Protein AF-0000000083795596 (afdb_homodimer)

Organism: NCBI:txid182773

Nearest PDB structures (foldseek):
  1np6-assembly1_B  TM=8.250E-01  e=6.392E-15  Escherichia coli
  4oyh-assembly2_E  TM=7.853E-01  e=9.271E-09  Bacillus spizizenii str. W23
  4nkr-assembly2_E  TM=7.629E-01  e=1.052E-08  Bacillus spizizenii str. W23
  5k5z-assembly2_C  TM=5.294E-01  e=2.610E-03  Sulfolobus sp. NOB8H2
  5auq-assembly4_F  TM=4.997E-01  e=9.211E-03  Thermococcus kodakarensis KOD1

Sequence (334 aa):
MPKVINIIGERSKVGKTFVIEGLIRELKKRGLTVATIKHDVHGFDIDKKGKDTYKHREAGAETVIISSKSRLAVIKELKEETDLNDIIKLAEDKDIVLVEGYKNSNLRKIEVYRNKVSSKVISPKDKLIAVASDVKLNLDGVLIVDKENFKALADLIEKEKEFEFGGMPKVINIIGERSKVGKTFVIEGLIRELKKRGLTVATIKHDVHGFDIDKKGKDTYKHREAGAETVIISSKSRLAVIKELKEETDLNDIIKLAEDKDIVLVEGYKNSNLRKIEVYRNKVSSKVISPKDKLIAVASDVKLNLDGVLIVDKENFKALADLIEKEKEFEFGG

Foldseek 3Di:
DAQEEEEEEPDPPLCSVVLVVLLCVLCVVVVFFEAEAEDDPVDDDPDDPPDPQNVCVVVPDQWDWDDDPVDIDIDGHDPDDDDPLVVVVVVVVGHYYYYYDPLVDQAQYEYEGEPVPHDDDDDDLVRYLAYAYCDDDDDPNHHYHDSNPSVVVNVSSVPDDGDDSPD/DAQEEEEEEPDPPLCSVVLVVLLCVLCVVVVFFEAEAEDDPVDDDPDDPPDPQNVCVVVPDQWDWDDDPVDIDIDGHDPDDDDPLVVVVVVVVGHYYYYYDPLVDQAQYEYEGEPVPHDDDDDDLVRYLAYAYCDDDDDPSHHYHDSNPSVVVNVSSVPDDGDDSPD

Radius of gyration: 23.53 Å; Cα contacts (8 Å, |Δi|>4): 707; chains: 2; bounding box: 37×78×51 Å

pLDDT: mean 94.46, std 7.38, range [43.94, 98.88]

InterPro domains:
  IPR004435 Molybdopterin-guanine dinucleotide biosynthesis protein B (MobB) domain [PF03205] (4-134)
  IPR004435 Molybdopterin-guanine dinucleotide biosynthesis protein B (MobB) domain [TIGR00176] (4-159)
  IPR027417 P-loop containing nucleoside triphosphate hydrolase [G3DSA:3.40.50.300] (1-165)
  IPR027417 P-loop containing nucleoside triphosphate hydrolase [SSF52540] (2-143)
  IPR052539 Molybdopterin-guanine dinucleotide biosynthesis adapter [PTHR40072] (3-159)

Structure (mmCIF, N/CA/C/O backbone):
data_AF-0000000083795596-model_v1
#
loop_
_entity.id
_entity.type
_entity.pdbx_description
1 polymer 'Molybdopterin-guanine dinucleotide biosynthesis protein B'
#
loop_
_atom_site.group_PDB
_atom_site.id
_atom_site.type_symbol
_atom_site.label_atom_id
_atom_site.label_alt_id
_atom_site.label_comp_id
_atom_site.label_asym_id
_atom_site.label_entity_id
_atom_site.label_seq_id
_atom_site.pdbx_PDB_ins_code
_atom_site.Cartn_x
_atom_site.Cartn_y
_atom_site.Cartn_z
_atom_site.occupancy
_atom_site.B_iso_or_equiv
_atom_site.auth_seq_id
_atom_site.auth_comp_id
_atom_site.auth_asym_id
_atom_site.auth_atom_id
_atom_site.pdbx_PDB_model_num
ATOM 1 N N . MET A 1 1 ? 5.75 -4.598 -19.984 1 91.44 1 MET A N 1
ATOM 2 C CA . MET A 1 1 ? 4.691 -4.996 -19.062 1 91.44 1 MET A CA 1
ATOM 3 C C . MET A 1 1 ? 5.059 -6.293 -18.344 1 91.44 1 MET A C 1
ATOM 5 O O . MET A 1 1 ? 5.82 -7.105 -18.875 1 91.44 1 MET A O 1
ATOM 9 N N . PRO A 1 2 ? 4.547 -6.48 -17.109 1 97.56 2 PRO A N 1
ATOM 10 C CA . PRO A 1 2 ? 4.965 -7.68 -16.375 1 97.56 2 PRO A CA 1
ATOM 11 C C . PRO A 1 2 ? 4.344 -8.961 -16.922 1 97.56 2 PRO A C 1
ATOM 13 O O . PRO A 1 2 ? 3.33 -8.898 -17.625 1 97.56 2 PRO A O 1
ATOM 16 N N . LYS A 1 3 ? 4.996 -10.062 -16.766 1 98.62 3 LYS A N 1
ATOM 17 C CA . LYS A 1 3 ? 4.324 -11.359 -16.828 1 98.62 3 LYS A CA 1
ATOM 18 C C . LYS A 1 3 ? 3.559 -11.648 -15.547 1 98.62 3 LYS A C 1
ATOM 20 O O . LYS A 1 3 ? 4.09 -11.477 -14.445 1 98.62 3 LYS A O 1
ATOM 25 N N . VAL A 1 4 ? 2.311 -12.023 -15.656 1 98.75 4 VAL A N 1
ATOM 26 C CA . VAL A 1 4 ? 1.452 -12.242 -14.492 1 98.75 4 VAL A CA 1
ATOM 27 C C . VAL A 1 4 ? 1.024 -13.711 -14.438 1 98.75 4 VAL A C 1
ATOM 29 O O . VAL A 1 4 ? 0.383 -14.211 -15.359 1 98.75 4 VAL A O 1
ATOM 32 N N . ILE A 1 5 ? 1.422 -14.383 -13.367 1 98.81 5 ILE A N 1
ATOM 33 C CA . ILE A 1 5 ? 1.145 -15.805 -13.219 1 98.81 5 ILE A CA 1
ATOM 34 C C . ILE A 1 5 ? 0.302 -16.047 -11.969 1 98.81 5 ILE A C 1
ATOM 36 O O . ILE A 1 5 ? 0.613 -15.523 -10.898 1 98.81 5 ILE A O 1
ATOM 40 N N . ASN A 1 6 ? -0.72 -16.75 -12.117 1 98.69 6 ASN A N 1
ATOM 41 C CA . ASN A 1 6 ? -1.6 -17.125 -11.016 1 98.69 6 ASN A CA 1
ATOM 42 C C . ASN A 1 6 ? -1.178 -18.453 -10.398 1 98.69 6 ASN A C 1
ATOM 44 O O . ASN A 1 6 ? -1.17 -19.484 -11.078 1 98.69 6 ASN A O 1
ATOM 48 N N . ILE A 1 7 ? -0.724 -18.438 -9.141 1 98.5 7 ILE A N 1
ATOM 49 C CA . ILE A 1 7 ? -0.415 -19.641 -8.383 1 98.5 7 ILE A CA 1
ATOM 50 C C . ILE A 1 7 ? -1.644 -20.094 -7.59 1 98.5 7 ILE A C 1
ATOM 52 O O . ILE A 1 7 ? -2.061 -19.406 -6.648 1 98.5 7 ILE A O 1
ATOM 56 N N . ILE A 1 8 ? -2.166 -21.203 -7.945 1 98 8 ILE A N 1
ATOM 57 C CA . ILE A 1 8 ? -3.43 -21.625 -7.344 1 98 8 ILE A CA 1
ATOM 58 C C . ILE A 1 8 ? -3.295 -23.031 -6.781 1 98 8 ILE A C 1
ATOM 60 O O . ILE A 1 8 ? -2.268 -23.688 -6.969 1 98 8 ILE A O 1
ATOM 64 N N . GLY A 1 9 ? -4.176 -23.422 -6.023 1 97.38 9 GLY A N 1
ATOM 65 C CA . GLY A 1 9 ? -4.375 -24.766 -5.488 1 97.38 9 GLY A CA 1
ATOM 66 C C . GLY A 1 9 ? -5.82 -25.062 -5.145 1 97.38 9 GLY A C 1
ATOM 67 O O . GLY A 1 9 ? -6.602 -24.141 -4.883 1 97.38 9 GLY A O 1
ATOM 68 N N . GLU A 1 10 ? -6.102 -26.344 -5.18 1 96.5 10 GLU A N 1
ATOM 69 C CA . GLU A 1 10 ? -7.473 -26.766 -4.887 1 96.5 10 GLU A CA 1
ATOM 70 C C . GLU A 1 10 ? -7.895 -26.312 -3.49 1 96.5 10 GLU A C 1
ATOM 72 O O . GLU A 1 10 ? -9.016 -25.844 -3.295 1 96.5 10 GLU A O 1
ATOM 77 N N . ARG A 1 11 ? -6.918 -26.5 -2.578 1 93.69 11 ARG A N 1
ATOM 78 C CA . ARG A 1 11 ? -7.203 -26.234 -1.17 1 93.69 11 ARG A CA 1
ATOM 79 C C . ARG A 1 11 ? -6.09 -25.422 -0.523 1 93.69 11 ARG A C 1
ATOM 81 O O . ARG A 1 11 ? -5.02 -25.25 -1.109 1 93.69 11 ARG A O 1
ATOM 88 N N . SER A 1 12 ? -6.441 -24.844 0.625 1 91.62 12 SER A N 1
ATOM 89 C CA . SER A 1 12 ? -5.395 -24.219 1.432 1 91.62 12 SER A CA 1
ATOM 90 C C . SER A 1 12 ? -4.352 -25.234 1.869 1 91.62 12 SER A C 1
ATOM 92 O O . SER A 1 12 ? -4.645 -26.438 1.95 1 91.62 12 SER A O 1
ATOM 94 N N . LYS A 1 13 ? -3.262 -24.953 2.08 1 92.44 13 LYS A N 1
ATOM 95 C CA . LYS A 1 13 ? -2.189 -25.734 2.686 1 92.44 13 LYS A CA 1
ATOM 96 C C . LYS A 1 13 ? -1.605 -26.734 1.688 1 92.44 13 LYS A C 1
ATOM 98 O O . LYS A 1 13 ? -0.943 -27.703 2.08 1 92.44 13 LYS A O 1
ATOM 103 N N . VAL A 1 14 ? -1.859 -26.484 0.473 1 96.12 14 VAL A N 1
ATOM 104 C CA . VAL A 1 14 ? -1.314 -27.375 -0.539 1 96.12 14 VAL A CA 1
ATOM 105 C C . VAL A 1 14 ? 0.155 -27.047 -0.787 1 96.12 14 VAL A C 1
ATOM 107 O O . VAL A 1 14 ? 0.865 -27.812 -1.452 1 96.12 14 VAL A O 1
ATOM 110 N N . GLY A 1 15 ? 0.607 -25.875 -0.327 1 95.19 15 GLY A N 1
ATOM 111 C CA . GLY A 1 15 ? 2.01 -25.516 -0.478 1 95.19 15 GLY A CA 1
ATOM 112 C C . GLY A 1 15 ? 2.232 -24.328 -1.395 1 95.19 15 GLY A C 1
ATOM 113 O O . GLY A 1 15 ? 3.326 -24.156 -1.938 1 95.19 15 GLY A O 1
ATOM 114 N N . LYS A 1 16 ? 1.233 -23.5 -1.624 1 96.44 16 LYS A N 1
ATOM 115 C CA . LYS A 1 16 ? 1.349 -22.359 -2.523 1 96.44 16 LYS A CA 1
ATOM 116 C C . LYS A 1 16 ? 2.432 -21.391 -2.047 1 96.44 16 LYS A C 1
ATOM 118 O O . LYS A 1 16 ? 3.283 -20.969 -2.832 1 96.44 16 LYS A O 1
ATOM 123 N N . THR A 1 17 ? 2.4 -21.047 -0.823 1 94.38 17 THR A N 1
ATOM 124 C CA . THR A 1 17 ? 3.367 -20.094 -0.274 1 94.38 17 THR A CA 1
ATOM 125 C C . THR A 1 17 ? 4.789 -20.625 -0.445 1 94.38 17 THR A C 1
ATOM 127 O O . THR A 1 17 ? 5.691 -19.875 -0.83 1 94.38 17 THR A O 1
ATOM 130 N N . PHE A 1 18 ? 4.984 -21.938 -0.214 1 96 18 PHE A N 1
ATOM 131 C CA . PHE A 1 18 ? 6.285 -22.562 -0.395 1 96 18 PHE A CA 1
ATOM 132 C C . PHE A 1 18 ? 6.773 -22.406 -1.829 1 96 18 PHE A C 1
ATOM 134 O O . PHE A 1 18 ? 7.914 -21.984 -2.059 1 96 18 PHE A O 1
ATOM 141 N N . VAL A 1 19 ? 5.91 -22.703 -2.697 1 98.12 19 VAL A N 1
ATOM 142 C CA . VAL A 1 19 ? 6.25 -22.625 -4.113 1 98.12 19 VAL A CA 1
ATOM 143 C C . VAL A 1 19 ? 6.539 -21.172 -4.496 1 98.12 19 VAL A C 1
ATOM 145 O O . VAL A 1 19 ? 7.523 -20.891 -5.184 1 98.12 19 VAL A O 1
ATOM 148 N N . ILE A 1 20 ? 5.723 -20.25 -4.02 1 98.38 20 ILE A N 1
ATOM 149 C CA . ILE A 1 20 ? 5.891 -18.828 -4.34 1 98.38 20 ILE A CA 1
ATOM 150 C C . ILE A 1 20 ? 7.23 -18.344 -3.803 1 98.38 20 ILE A C 1
ATOM 152 O O . ILE A 1 20 ? 7.98 -17.656 -4.512 1 98.38 20 ILE A O 1
ATOM 156 N N . GLU A 1 21 ? 7.574 -18.672 -2.635 1 98 21 GLU A N 1
ATOM 157 C CA . GLU A 1 21 ? 8.852 -18.266 -2.062 1 98 21 GLU A CA 1
ATOM 158 C C . GLU A 1 21 ? 10.016 -18.781 -2.902 1 98 21 GLU A C 1
ATOM 160 O O . GLU A 1 21 ? 10.969 -18.047 -3.172 1 98 21 GLU A O 1
ATOM 165 N N . GLY A 1 22 ? 9.922 -20.031 -3.219 1 98.56 22 GLY A N 1
ATOM 166 C CA . GLY A 1 22 ? 10.961 -20.609 -4.055 1 98.56 22 GLY A CA 1
ATOM 167 C C . GLY A 1 22 ? 11.094 -19.938 -5.402 1 98.56 22 GLY A C 1
ATOM 168 O O . GLY A 1 22 ? 12.203 -19.688 -5.883 1 98.56 22 GLY A O 1
ATOM 169 N N . LEU A 1 23 ? 9.945 -19.656 -5.98 1 98.81 23 LEU A N 1
ATOM 170 C CA . LEU A 1 23 ? 9.922 -18.984 -7.266 1 98.81 23 LEU A CA 1
ATOM 171 C C . LEU A 1 23 ? 10.539 -17.594 -7.152 1 98.81 23 LEU A C 1
ATOM 173 O O . LEU A 1 23 ? 11.32 -17.172 -8.016 1 98.81 23 LEU A O 1
ATOM 177 N N . ILE A 1 24 ? 10.164 -16.812 -6.098 1 98.81 24 ILE A N 1
ATOM 178 C CA . ILE A 1 24 ? 10.711 -15.484 -5.898 1 98.81 24 ILE A CA 1
ATOM 179 C C . ILE A 1 24 ? 12.234 -15.547 -5.863 1 98.81 24 ILE A C 1
ATOM 181 O O . ILE A 1 24 ? 12.914 -14.805 -6.59 1 98.81 24 ILE A O 1
ATOM 185 N N . ARG A 1 25 ? 12.797 -16.453 -5.109 1 98.69 25 ARG A N 1
ATOM 186 C CA . ARG A 1 25 ? 14.242 -16.578 -4.965 1 98.69 25 ARG A CA 1
ATOM 187 C C . ARG A 1 25 ? 14.906 -16.891 -6.301 1 98.69 25 ARG A C 1
ATOM 189 O O . ARG A 1 25 ? 15.922 -16.281 -6.652 1 98.69 25 ARG A O 1
ATOM 196 N N . GLU A 1 26 ? 14.336 -17.859 -6.945 1 98.88 26 GLU A N 1
ATOM 197 C CA . GLU A 1 26 ? 14.914 -18.266 -8.219 1 98.88 26 GLU A CA 1
ATOM 198 C C . GLU A 1 26 ? 14.867 -17.141 -9.242 1 98.88 26 GLU A C 1
ATOM 200 O O . GLU A 1 26 ? 15.852 -16.891 -9.938 1 98.88 26 GLU A O 1
ATOM 205 N N . LEU A 1 27 ? 13.742 -16.469 -9.312 1 98.81 27 LEU A N 1
ATOM 206 C CA . LEU A 1 27 ? 13.578 -15.383 -10.273 1 98.81 27 LEU A CA 1
ATOM 207 C C . LEU A 1 27 ? 14.5 -14.211 -9.938 1 98.81 27 LEU A C 1
ATOM 209 O O . LEU A 1 27 ? 15.07 -13.586 -10.828 1 98.81 27 LEU A O 1
ATOM 213 N N . LYS A 1 28 ? 14.648 -13.922 -8.664 1 98.62 28 LYS A N 1
ATOM 214 C CA . LYS A 1 28 ? 15.57 -12.891 -8.219 1 98.62 28 LYS A CA 1
ATOM 215 C C . LYS A 1 28 ? 17.016 -13.242 -8.594 1 98.62 28 LYS A C 1
ATOM 217 O O . LYS A 1 28 ? 17.766 -12.375 -9.039 1 98.62 28 LYS A O 1
ATOM 222 N N . LYS A 1 29 ? 17.344 -14.461 -8.422 1 98.31 29 LYS A N 1
ATOM 223 C CA . LYS A 1 29 ? 18.672 -14.945 -8.797 1 98.31 29 LYS A CA 1
ATOM 224 C C . LYS A 1 29 ? 18.953 -14.672 -10.273 1 98.31 29 LYS A C 1
ATOM 226 O O . LYS A 1 29 ? 20.094 -14.43 -10.656 1 98.31 29 LYS A O 1
ATOM 231 N N . ARG A 1 30 ? 17.953 -14.703 -11.016 1 98.62 30 ARG A N 1
ATOM 232 C CA . ARG A 1 30 ? 18.078 -14.5 -12.453 1 98.62 30 ARG A CA 1
ATOM 233 C C . ARG A 1 30 ? 18.125 -13.016 -12.797 1 98.62 30 ARG A C 1
ATOM 235 O O . ARG A 1 30 ? 18.188 -12.641 -13.969 1 98.62 30 ARG A O 1
ATOM 242 N N . GLY A 1 31 ? 17.984 -12.156 -11.828 1 98.25 31 GLY A N 1
ATOM 243 C CA . GLY A 1 31 ? 18.078 -10.719 -12.023 1 98.25 31 GLY A CA 1
ATOM 244 C C . GLY A 1 31 ? 16.75 -10.07 -12.32 1 98.25 31 GLY A C 1
ATOM 245 O O . GLY A 1 31 ? 16.703 -8.93 -12.789 1 98.25 31 GLY A O 1
ATOM 246 N N . LEU A 1 32 ? 15.648 -10.773 -12.078 1 98.62 32 LEU A N 1
ATOM 247 C CA . LEU A 1 32 ? 14.32 -10.25 -12.367 1 98.62 32 LEU A CA 1
ATOM 248 C C . LEU A 1 32 ? 13.703 -9.609 -11.125 1 98.62 32 LEU A C 1
ATOM 250 O O . LEU A 1 32 ? 13.961 -10.047 -10.008 1 98.62 32 LEU A O 1
ATOM 254 N N . THR A 1 33 ? 12.898 -8.547 -11.328 1 98.56 33 THR A N 1
ATOM 255 C CA . THR A 1 33 ? 12.125 -7.961 -10.234 1 98.56 33 THR A CA 1
ATOM 256 C C . THR A 1 33 ? 10.781 -8.656 -10.094 1 98.56 33 THR A C 1
ATOM 258 O O . THR A 1 33 ? 10.164 -9.047 -11.086 1 98.56 33 THR A O 1
ATOM 261 N N . VAL A 1 34 ? 10.352 -8.859 -8.82 1 98.81 34 VAL A N 1
ATOM 262 C CA . VAL A 1 34 ? 9.172 -9.68 -8.586 1 98.81 34 VAL A CA 1
ATOM 263 C C . VAL A 1 34 ? 8.211 -8.961 -7.648 1 98.81 34 VAL A C 1
ATOM 265 O O . VAL A 1 34 ? 8.641 -8.352 -6.66 1 98.81 34 VAL A O 1
ATOM 268 N N . ALA A 1 35 ? 6.941 -8.984 -7.957 1 98.81 35 ALA A N 1
ATOM 269 C CA . ALA A 1 35 ? 5.855 -8.609 -7.055 1 98.81 35 ALA A CA 1
ATOM 270 C C . ALA A 1 35 ? 4.941 -9.797 -6.77 1 98.81 35 ALA A C 1
ATOM 272 O O . ALA A 1 35 ? 4.871 -10.734 -7.566 1 98.81 35 ALA A O 1
ATOM 273 N N . THR A 1 36 ? 4.293 -9.719 -5.633 1 98.5 36 THR A N 1
ATOM 274 C CA . THR A 1 36 ? 3.279 -10.719 -5.312 1 98.5 36 THR A CA 1
ATOM 275 C C . THR A 1 36 ? 1.962 -10.047 -4.934 1 98.5 36 THR A C 1
ATOM 277 O O . THR A 1 36 ? 1.957 -8.961 -4.352 1 98.5 36 THR A O 1
ATOM 280 N N . ILE A 1 37 ? 0.892 -10.664 -5.309 1 97.94 37 ILE A N 1
ATOM 281 C CA . ILE A 1 37 ? -0.465 -10.281 -4.934 1 97.94 37 ILE A CA 1
ATOM 282 C C . ILE A 1 37 ? -1.169 -11.461 -4.262 1 97.94 37 ILE A C 1
ATOM 284 O O . ILE A 1 37 ? -1.152 -12.578 -4.781 1 97.94 37 ILE A O 1
ATOM 288 N N . LYS A 1 38 ? -1.655 -11.227 -3.096 1 96.12 38 LYS A N 1
ATOM 289 C CA . LYS A 1 38 ? -2.422 -12.258 -2.41 1 96.12 38 LYS A CA 1
ATOM 290 C C . LYS A 1 38 ? -3.832 -11.773 -2.084 1 96.12 38 LYS A C 1
ATOM 292 O O . LYS A 1 38 ? -4.012 -10.68 -1.552 1 96.12 38 LYS A O 1
ATOM 297 N N . HIS A 1 39 ? -4.785 -12.594 -2.432 1 95.06 39 HIS A N 1
ATOM 298 C CA . HIS A 1 39 ? -6.16 -12.336 -2.025 1 95.06 39 HIS A CA 1
ATOM 299 C C . HIS A 1 39 ? -6.484 -13.031 -0.707 1 95.06 39 HIS A C 1
ATOM 301 O O . HIS A 1 39 ? -6.336 -14.25 -0.588 1 95.06 39 HIS A O 1
ATOM 307 N N . ASP A 1 40 ? -6.91 -12.242 0.299 1 90 40 ASP A N 1
ATOM 308 C CA . ASP A 1 40 ? -7.363 -12.805 1.568 1 90 40 ASP A CA 1
ATOM 309 C C . ASP A 1 40 ? -8.875 -12.688 1.71 1 90 40 ASP A C 1
ATOM 311 O O . ASP A 1 40 ? -9.398 -11.625 2.035 1 90 40 ASP A O 1
ATOM 315 N N . VAL A 1 41 ? -9.555 -13.75 1.54 1 81.75 41 VAL A N 1
ATOM 316 C CA . VAL A 1 41 ? -11.016 -13.812 1.523 1 81.75 41 VAL A CA 1
ATOM 317 C C . VAL A 1 41 ? -11.562 -13.453 2.902 1 81.75 41 VAL A C 1
ATOM 319 O O . VAL A 1 41 ? -12.664 -12.906 3.016 1 81.75 41 VAL A O 1
ATOM 322 N N . HIS A 1 42 ? -10.859 -13.727 3.99 1 81.62 42 HIS A N 1
ATOM 323 C CA . HIS A 1 42 ? -11.352 -13.555 5.352 1 81.62 42 HIS A CA 1
ATOM 324 C C . HIS A 1 42 ? -11.039 -12.156 5.871 1 81.62 42 HIS A C 1
ATOM 326 O O . HIS A 1 42 ? -11.5 -11.773 6.949 1 81.62 42 HIS A O 1
ATOM 332 N N . GLY A 1 43 ? -10.32 -11.461 5.113 1 81.12 43 GLY A N 1
ATOM 333 C CA . GLY A 1 43 ? -9.883 -10.156 5.59 1 81.12 43 GLY A CA 1
ATOM 334 C C . GLY A 1 43 ? -8.547 -10.195 6.305 1 81.12 43 GLY A C 1
ATOM 335 O O . GLY A 1 43 ? -8.055 -11.273 6.648 1 81.12 43 GLY A O 1
ATOM 336 N N . PHE A 1 44 ? -7.891 -8.969 6.508 1 81.19 44 PHE A N 1
ATOM 337 C CA . PHE A 1 44 ? -6.59 -8.906 7.16 1 81.19 44 PHE A CA 1
ATOM 338 C C . PHE A 1 44 ? -6.406 -7.559 7.859 1 81.19 44 PHE A C 1
ATOM 340 O O . PHE A 1 44 ? -7.184 -6.629 7.641 1 81.19 44 PHE A O 1
ATOM 347 N N . ASP A 1 45 ? -5.488 -7.625 8.859 1 77.69 45 ASP A N 1
ATOM 348 C CA . ASP A 1 45 ? -5 -6.387 9.461 1 77.69 45 ASP A CA 1
ATOM 349 C C . ASP A 1 45 ? -3.475 -6.32 9.414 1 77.69 45 ASP A C 1
ATOM 351 O O . ASP A 1 45 ? -2.791 -7.164 9.992 1 77.69 45 ASP A O 1
ATOM 355 N N . ILE A 1 46 ? -2.939 -5.445 8.633 1 77.44 46 ILE A N 1
ATOM 356 C CA . ILE A 1 46 ? -1.491 -5.379 8.469 1 77.44 46 ILE A CA 1
ATOM 357 C C . ILE A 1 46 ? -0.896 -4.418 9.492 1 77.44 46 ILE A C 1
ATOM 359 O O . ILE A 1 46 ? 0.281 -4.531 9.844 1 77.44 46 ILE A O 1
ATOM 363 N N . ASP A 1 47 ? -1.706 -3.498 9.93 1 72.44 47 ASP A N 1
ATOM 364 C CA . ASP A 1 47 ? -1.161 -2.488 10.836 1 72.44 47 ASP A CA 1
ATOM 365 C C . ASP A 1 47 ? -1.132 -2.998 12.273 1 72.44 47 ASP A C 1
ATOM 367 O O . ASP A 1 47 ? -1.872 -3.918 12.625 1 72.44 47 ASP A O 1
ATOM 371 N N . LYS A 1 48 ? -0.117 -2.648 12.891 1 72.44 48 LYS A N 1
ATOM 372 C CA . LYS A 1 48 ? 0.016 -2.982 14.305 1 72.44 48 LYS A CA 1
ATOM 373 C C . LYS A 1 48 ? -0.738 -1.983 15.18 1 72.44 48 LYS A C 1
ATOM 375 O O . LYS A 1 48 ? -0.577 -0.771 15.023 1 72.44 48 LYS A O 1
ATOM 380 N N . LYS A 1 49 ? -1.497 -2.506 16.062 1 68.81 49 LYS A N 1
ATOM 381 C CA . LYS A 1 49 ? -2.262 -1.685 17 1 68.81 49 LYS A CA 1
ATOM 382 C C . LYS A 1 49 ? -1.359 -0.684 17.719 1 68.81 49 LYS A C 1
ATOM 384 O O . LYS A 1 49 ? -0.279 -1.042 18.188 1 68.81 49 LYS A O 1
ATOM 389 N N . GLY A 1 50 ? -1.87 0.613 17.641 1 69.06 50 GLY A N 1
ATOM 390 C CA . GLY A 1 50 ? -1.182 1.65 18.391 1 69.06 50 GLY A CA 1
ATOM 391 C C . GLY A 1 50 ? -0.213 2.455 17.547 1 69.06 50 GLY A C 1
ATOM 392 O O . GLY A 1 50 ? 0.23 3.531 17.953 1 69.06 50 GLY A O 1
ATOM 393 N N . LYS A 1 51 ? 0.048 1.876 16.359 1 78.31 51 LYS A N 1
ATOM 394 C CA . LYS A 1 51 ? 0.926 2.637 15.484 1 78.31 51 LYS A CA 1
ATOM 395 C C . LYS A 1 51 ? 0.157 3.738 14.758 1 78.31 51 LYS A C 1
ATOM 397 O O . LYS A 1 51 ? -1.075 3.74 14.75 1 78.31 51 LYS A O 1
ATOM 402 N N . ASP A 1 52 ? 0.863 4.73 14.266 1 82.5 52 ASP A N 1
ATOM 403 C CA . ASP A 1 52 ? 0.254 5.918 13.672 1 82.5 52 ASP A CA 1
ATOM 404 C C . ASP A 1 52 ? -0.731 5.535 12.57 1 82.5 52 ASP A C 1
ATOM 406 O O . ASP A 1 52 ? -1.809 6.125 12.461 1 82.5 52 ASP A O 1
ATOM 410 N N . THR A 1 53 ? -0.334 4.516 11.828 1 84.12 53 THR A N 1
ATOM 411 C CA . THR A 1 53 ? -1.221 4.098 10.742 1 84.12 53 THR A CA 1
ATOM 412 C C . THR A 1 53 ? -2.539 3.566 11.305 1 84.12 53 THR A C 1
ATOM 414 O O . THR A 1 53 ? -3.609 3.881 10.781 1 84.12 53 THR A O 1
ATOM 417 N N . TYR A 1 54 ? -2.443 2.846 12.344 1 86.06 54 TYR A N 1
ATOM 418 C CA . TYR A 1 54 ? -3.635 2.314 12.992 1 86.06 54 TYR A CA 1
ATOM 419 C C . TYR A 1 54 ? -4.508 3.439 13.531 1 86.06 54 TYR A C 1
ATOM 421 O O . TYR A 1 54 ? -5.719 3.459 13.305 1 86.06 54 TYR A O 1
ATOM 429 N N . LYS A 1 55 ? -3.898 4.387 14.172 1 91 55 LYS A N 1
ATOM 430 C CA . LYS A 1 55 ? -4.621 5.508 14.758 1 91 55 LYS A CA 1
ATOM 431 C C . LYS A 1 55 ? -5.332 6.328 13.688 1 91 55 LYS A C 1
ATOM 433 O O . LYS A 1 55 ? -6.484 6.73 13.867 1 91 55 LYS A O 1
ATOM 438 N N . HIS A 1 56 ? -4.691 6.539 12.617 1 95.06 56 HIS A N 1
ATOM 439 C CA . HIS A 1 56 ? -5.277 7.328 11.539 1 95.06 56 HIS A CA 1
ATOM 440 C C . HIS A 1 56 ? -6.473 6.613 10.922 1 95.06 56 HIS A C 1
ATOM 442 O O . HIS A 1 56 ? -7.504 7.234 10.648 1 95.06 56 HIS A O 1
ATOM 448 N N . ARG A 1 57 ? -6.328 5.336 10.758 1 92.88 57 ARG A N 1
ATOM 449 C CA . ARG A 1 57 ? -7.43 4.555 10.211 1 92.88 57 ARG A CA 1
ATOM 450 C C . ARG A 1 57 ? -8.625 4.551 11.156 1 92.88 57 ARG A C 1
ATOM 452 O O . ARG A 1 57 ? -9.766 4.734 10.719 1 92.88 57 ARG A O 1
ATOM 459 N N . GLU A 1 58 ? -8.305 4.379 12.383 1 92.75 58 GLU A N 1
ATOM 460 C CA . GLU A 1 58 ? -9.359 4.379 13.391 1 92.75 58 GLU A CA 1
ATOM 461 C C . GLU A 1 58 ? -10.086 5.723 13.438 1 92.75 58 GLU A C 1
ATOM 463 O O . GLU A 1 58 ? -11.289 5.773 13.688 1 92.75 58 GLU A O 1
ATOM 468 N N . ALA A 1 59 ? -9.289 6.754 13.172 1 96.12 59 ALA A N 1
ATOM 469 C CA . ALA A 1 59 ? -9.867 8.094 13.172 1 96.12 59 ALA A CA 1
ATOM 470 C C . ALA A 1 59 ? -10.75 8.32 11.953 1 96.12 59 ALA A C 1
ATOM 472 O O . ALA A 1 59 ? -11.531 9.273 11.906 1 96.12 59 ALA A O 1
ATOM 473 N N . GLY A 1 60 ? -10.547 7.48 10.898 1 97.06 60 GLY A N 1
ATOM 474 C CA . GLY A 1 60 ? -11.469 7.559 9.781 1 97.06 60 GLY A CA 1
ATOM 475 C C . GLY A 1 60 ? -10.766 7.738 8.445 1 97.06 60 GLY A C 1
ATOM 476 O O . GLY A 1 60 ? -11.414 7.801 7.398 1 97.06 60 GLY A O 1
ATOM 477 N N . ALA A 1 61 ? -9.445 7.84 8.469 1 97.88 61 ALA A N 1
ATOM 478 C CA . ALA A 1 61 ? -8.727 7.969 7.203 1 97.88 61 ALA A CA 1
ATOM 479 C C . ALA A 1 61 ? -8.945 6.738 6.324 1 97.88 61 ALA A C 1
ATOM 481 O O . ALA A 1 61 ? -8.805 5.605 6.789 1 97.88 61 ALA A O 1
ATOM 482 N N . GLU A 1 62 ? -9.25 6.957 5.035 1 97.62 62 GLU A N 1
ATOM 483 C CA . GLU A 1 62 ? -9.531 5.852 4.125 1 97.62 62 GLU A CA 1
ATOM 484 C C . GLU A 1 62 ? -8.25 5.344 3.463 1 97.62 62 GLU A C 1
ATOM 486 O O . GLU A 1 62 ? -8.211 4.219 2.959 1 97.62 62 GLU A O 1
ATOM 491 N N . THR A 1 63 ? -7.266 6.152 3.383 1 97.94 63 THR A N 1
ATOM 492 C CA . THR A 1 63 ? -5.945 5.789 2.879 1 97.94 63 THR A CA 1
ATOM 493 C C . THR A 1 63 ? -4.852 6.289 3.818 1 97.94 63 THR A C 1
ATOM 495 O O . THR A 1 63 ? -4.836 7.461 4.195 1 97.94 63 THR A O 1
ATOM 498 N N . VAL A 1 64 ? -4.004 5.379 4.188 1 97.19 64 VAL A N 1
ATOM 499 C CA . VAL A 1 64 ? -2.855 5.715 5.023 1 97.19 64 VAL A CA 1
ATOM 500 C C . VAL A 1 64 ? -1.566 5.273 4.332 1 97.19 64 VAL A C 1
ATOM 502 O O . VAL A 1 64 ? -1.449 4.125 3.902 1 97.19 64 VAL A O 1
ATOM 505 N N . ILE A 1 65 ? -0.633 6.203 4.23 1 97.25 65 ILE A N 1
ATOM 506 C CA . ILE A 1 65 ? 0.631 5.93 3.555 1 97.25 65 ILE A CA 1
ATOM 507 C C . ILE A 1 65 ? 1.795 6.246 4.492 1 97.25 65 ILE A C 1
ATOM 509 O O . ILE A 1 65 ? 1.832 7.316 5.105 1 97.25 65 ILE A O 1
ATOM 513 N N . ILE A 1 66 ? 2.666 5.32 4.637 1 95.5 66 ILE A N 1
ATOM 514 C CA . ILE A 1 66 ? 3.916 5.539 5.355 1 95.5 66 ILE A CA 1
ATOM 515 C C . ILE A 1 66 ? 5.098 5.367 4.406 1 95.5 66 ILE A C 1
ATOM 517 O O . ILE A 1 66 ? 5.172 4.383 3.67 1 95.5 66 ILE A O 1
ATOM 521 N N . SER A 1 67 ? 5.965 6.359 4.449 1 95.44 67 SER A N 1
ATOM 522 C CA . SER A 1 67 ? 7.102 6.34 3.533 1 95.44 67 SER A CA 1
ATOM 523 C C . SER A 1 67 ? 8.414 6.527 4.281 1 95.44 67 SER A C 1
ATOM 525 O O . SER A 1 67 ? 8.477 7.277 5.258 1 95.44 67 SER A O 1
ATOM 527 N N . SER A 1 68 ? 9.375 5.875 3.846 1 94.31 68 SER A N 1
ATOM 528 C CA . SER A 1 68 ? 10.766 6.043 4.266 1 94.31 68 SER A CA 1
ATOM 529 C C . SER A 1 68 ? 11.719 5.945 3.078 1 94.31 68 SER A C 1
ATOM 531 O O . SER A 1 68 ? 11.281 5.871 1.929 1 94.31 68 SER A O 1
ATOM 533 N N . LYS A 1 69 ? 12.984 6.031 3.42 1 93.31 69 LYS A N 1
ATOM 534 C CA . LYS A 1 69 ? 13.992 5.945 2.367 1 93.31 69 LYS A CA 1
ATOM 535 C C . LYS A 1 69 ? 13.977 4.574 1.698 1 93.31 69 LYS A C 1
ATOM 537 O O . LYS A 1 69 ? 14.25 4.457 0.502 1 93.31 69 LYS A O 1
ATOM 542 N N . SER A 1 70 ? 13.531 3.529 2.414 1 93.19 70 SER A N 1
ATOM 543 C CA . SER A 1 70 ? 13.766 2.184 1.896 1 93.19 70 SER A CA 1
ATOM 544 C C . SER A 1 70 ? 12.453 1.438 1.691 1 93.19 70 SER A C 1
ATOM 546 O O . SER A 1 70 ? 12.43 0.348 1.115 1 93.19 70 SER A O 1
ATOM 548 N N . ARG A 1 71 ? 11.352 2.039 2.154 1 94.94 71 ARG A N 1
ATOM 549 C CA . ARG A 1 71 ? 10.102 1.288 2.104 1 94.94 71 ARG A CA 1
ATOM 550 C C . ARG A 1 71 ? 8.906 2.227 1.984 1 94.94 71 ARG A C 1
ATOM 552 O O . ARG A 1 71 ? 8.922 3.334 2.525 1 94.94 71 ARG A O 1
ATOM 559 N N . LEU A 1 72 ? 7.918 1.859 1.313 1 96.31 72 LEU A N 1
ATOM 560 C CA . LEU A 1 72 ? 6.621 2.516 1.19 1 96.31 72 LEU A CA 1
ATOM 561 C C . LEU A 1 72 ? 5.488 1.539 1.491 1 96.31 72 LEU A C 1
ATOM 563 O O . LEU A 1 72 ? 5.488 0.411 0.992 1 96.31 72 LEU A O 1
ATOM 567 N N . ALA A 1 73 ? 4.609 1.922 2.314 1 95.12 73 ALA A N 1
ATOM 568 C CA . ALA A 1 73 ? 3.43 1.114 2.615 1 95.12 73 ALA A CA 1
ATOM 569 C C . ALA A 1 73 ? 2.148 1.917 2.41 1 95.12 73 ALA A C 1
ATOM 571 O O . ALA A 1 73 ? 2.072 3.086 2.793 1 95.12 73 ALA A O 1
ATOM 572 N N . VAL A 1 74 ? 1.216 1.372 1.803 1 96.62 74 VAL A N 1
ATOM 573 C CA . VAL A 1 74 ? -0.098 1.959 1.561 1 96.62 74 VAL A CA 1
ATOM 574 C C . VAL A 1 74 ? -1.185 1.038 2.111 1 96.62 74 VAL A C 1
ATOM 576 O O . VAL A 1 74 ? -1.192 -0.162 1.828 1 96.62 74 VAL A O 1
ATOM 579 N N . ILE A 1 75 ? -2.082 1.596 2.852 1 95.62 75 ILE A N 1
ATOM 580 C CA . ILE A 1 75 ? -3.262 0.874 3.316 1 95.62 75 ILE A CA 1
ATOM 581 C C . ILE A 1 75 ? -4.523 1.635 2.916 1 95.62 75 ILE A C 1
ATOM 583 O O . ILE A 1 75 ? -4.664 2.82 3.225 1 95.62 75 ILE A O 1
ATOM 587 N N . LYS A 1 76 ? -5.418 0.98 2.254 1 96.69 76 LYS A N 1
ATOM 588 C CA . LYS A 1 76 ? -6.672 1.578 1.809 1 96.69 76 LYS A CA 1
ATOM 589 C C . LYS A 1 76 ? -7.871 0.821 2.373 1 96.69 76 LYS A C 1
ATOM 591 O O . LYS A 1 76 ? -7.953 -0.403 2.248 1 96.69 76 LYS A O 1
ATOM 596 N N . GLU A 1 77 ? -8.734 1.538 3.006 1 95.69 77 GLU A N 1
ATOM 597 C CA . GLU A 1 77 ? -10.055 0.998 3.332 1 95.69 77 GLU A CA 1
ATOM 598 C C . GLU A 1 77 ? -10.984 1.052 2.125 1 95.69 77 GLU A C 1
ATOM 600 O O . GLU A 1 77 ? -11.148 2.104 1.505 1 95.69 77 GLU A O 1
ATOM 605 N N . LEU A 1 78 ? -11.578 -0.067 1.852 1 95 78 LEU A N 1
ATOM 606 C CA . LEU A 1 78 ? -12.336 -0.168 0.61 1 95 78 LEU A CA 1
ATOM 607 C C . LEU A 1 78 ? -13.828 -0.304 0.896 1 95 78 LEU A C 1
ATOM 609 O O . LEU A 1 78 ? -14.219 -0.917 1.893 1 95 78 LEU A O 1
ATOM 613 N N . LYS A 1 79 ? -14.648 0.319 0.056 1 93.19 79 LYS A N 1
ATOM 614 C CA . LYS A 1 79 ? -16.094 0.093 0.081 1 93.19 79 LYS A CA 1
ATOM 615 C C . LYS A 1 79 ? -16.469 -1.149 -0.721 1 93.19 79 LYS A C 1
ATOM 617 O O . LYS A 1 79 ? -17.484 -1.789 -0.445 1 93.19 79 LYS A O 1
ATOM 622 N N . GLU A 1 80 ? -15.633 -1.477 -1.751 1 93.12 80 GLU A N 1
ATOM 623 C CA . GLU A 1 80 ? -15.781 -2.666 -2.584 1 93.12 80 GLU A CA 1
ATOM 624 C C . GLU A 1 80 ? -14.422 -3.227 -2.988 1 93.12 80 GLU A C 1
ATOM 626 O O . GLU A 1 80 ? -13.414 -2.508 -2.967 1 93.12 80 GLU A O 1
ATOM 631 N N . GLU A 1 81 ? -14.477 -4.406 -3.307 1 93.5 81 GLU A N 1
ATOM 632 C CA . GLU A 1 81 ? -13.227 -5.07 -3.662 1 93.5 81 GLU A CA 1
ATOM 633 C C . GLU A 1 81 ? -12.609 -4.449 -4.91 1 93.5 81 GLU A C 1
ATOM 635 O O . GLU A 1 81 ? -13.312 -4.129 -5.867 1 93.5 81 GLU A O 1
ATOM 640 N N . THR A 1 82 ? -11.344 -4.246 -4.898 1 94.69 82 THR A N 1
ATOM 641 C CA . THR A 1 82 ? -10.617 -3.725 -6.051 1 94.69 82 THR A CA 1
ATOM 642 C C . THR A 1 82 ? -10.461 -4.801 -7.121 1 94.69 82 THR A C 1
ATOM 644 O O . THR A 1 82 ? -10.156 -5.953 -6.809 1 94.69 82 THR A O 1
ATOM 647 N N . ASP A 1 83 ? -10.664 -4.449 -8.383 1 95.5 83 ASP A N 1
ATOM 648 C CA . ASP A 1 83 ? -10.492 -5.383 -9.492 1 95.5 83 ASP A CA 1
ATOM 649 C C . ASP A 1 83 ? -9.039 -5.84 -9.602 1 95.5 83 ASP A C 1
ATOM 651 O O . ASP A 1 83 ? -8.117 -5.031 -9.461 1 95.5 83 ASP A O 1
ATOM 655 N N . LEU A 1 84 ? -8.875 -7.078 -9.922 1 96.88 84 LEU A N 1
ATOM 656 C CA . LEU A 1 84 ? -7.539 -7.66 -10 1 96.88 84 LEU A CA 1
ATOM 657 C C . LEU A 1 84 ? -6.664 -6.887 -10.977 1 96.88 84 LEU A C 1
ATOM 659 O O . LEU A 1 84 ? -5.484 -6.645 -10.703 1 96.88 84 LEU A O 1
ATOM 663 N N . ASN A 1 85 ? -7.199 -6.484 -12.156 1 96.69 85 ASN A N 1
ATOM 664 C CA . ASN A 1 85 ? -6.418 -5.73 -13.125 1 96.69 85 ASN A CA 1
ATOM 665 C C . ASN A 1 85 ? -5.879 -4.434 -12.531 1 96.69 85 ASN A C 1
ATOM 667 O O . ASN A 1 85 ? -4.738 -4.051 -12.797 1 96.69 85 ASN A O 1
ATOM 671 N N . ASP A 1 86 ? -6.699 -3.809 -11.766 1 96 86 ASP A N 1
ATOM 672 C CA . ASP A 1 86 ? -6.277 -2.564 -11.133 1 96 86 ASP A CA 1
ATOM 673 C C . ASP A 1 86 ? -5.195 -2.82 -10.086 1 96 86 ASP A C 1
ATOM 675 O O . ASP A 1 86 ? -4.312 -1.986 -9.883 1 96 86 ASP A O 1
ATOM 679 N N . ILE A 1 87 ? -5.27 -3.918 -9.422 1 97.62 87 ILE A N 1
ATOM 680 C CA . ILE A 1 87 ? -4.25 -4.281 -8.445 1 97.62 87 ILE A CA 1
ATOM 681 C C . ILE A 1 87 ? -2.93 -4.57 -9.156 1 97.62 87 ILE A C 1
ATOM 683 O O . ILE A 1 87 ? -1.869 -4.121 -8.719 1 97.62 87 ILE A O 1
ATOM 687 N N . ILE A 1 88 ? -3.004 -5.301 -10.297 1 98 88 ILE A N 1
ATOM 688 C CA . ILE A 1 88 ? -1.815 -5.637 -11.07 1 98 88 ILE A CA 1
ATOM 689 C C . ILE A 1 88 ? -1.119 -4.359 -11.531 1 98 88 ILE A C 1
ATOM 691 O O . ILE A 1 88 ? 0.112 -4.297 -11.57 1 98 88 ILE A O 1
ATOM 695 N N . LYS A 1 89 ? -1.889 -3.346 -11.789 1 96.75 89 LYS A N 1
ATOM 696 C CA . LYS A 1 89 ? -1.328 -2.072 -12.234 1 96.75 89 LYS A CA 1
ATOM 697 C C . LYS A 1 89 ? -0.399 -1.483 -11.172 1 96.75 89 LYS A C 1
ATOM 699 O O . LYS A 1 89 ? 0.562 -0.786 -11.508 1 96.75 89 LYS A O 1
ATOM 704 N N . LEU A 1 90 ? -0.626 -1.748 -9.969 1 96.06 90 LEU A N 1
ATOM 705 C CA . LEU A 1 90 ? 0.188 -1.229 -8.875 1 96.06 90 LEU A CA 1
ATOM 706 C C . LEU A 1 90 ? 1.573 -1.866 -8.875 1 96.06 90 LEU A C 1
ATOM 708 O O . LEU A 1 90 ? 2.492 -1.366 -8.227 1 96.06 90 LEU A O 1
ATOM 712 N N . ALA A 1 91 ? 1.738 -2.947 -9.602 1 97.31 91 ALA A N 1
ATOM 713 C CA . ALA A 1 91 ? 3.002 -3.68 -9.656 1 97.31 91 ALA A CA 1
ATOM 714 C C . ALA A 1 91 ? 3.508 -3.799 -11.094 1 97.31 91 ALA A C 1
ATOM 716 O O . ALA A 1 91 ? 4.289 -4.699 -11.406 1 97.31 91 ALA A O 1
ATOM 717 N N . GLU A 1 92 ? 2.996 -2.904 -11.953 1 96.62 92 GLU A N 1
ATOM 718 C CA . GLU A 1 92 ? 3.271 -3.027 -13.375 1 96.62 92 GLU A CA 1
ATOM 719 C C . GLU A 1 92 ? 4.738 -2.738 -13.688 1 96.62 92 GLU A C 1
ATOM 721 O O . GLU A 1 92 ? 5.215 -3.016 -14.789 1 96.62 92 GLU A O 1
ATOM 726 N N . ASP A 1 93 ? 5.445 -2.148 -12.766 1 96 93 ASP A N 1
ATOM 727 C CA . ASP A 1 93 ? 6.848 -1.8 -12.977 1 96 93 ASP A CA 1
ATOM 728 C C . ASP A 1 93 ? 7.754 -3 -12.719 1 96 93 ASP A C 1
ATOM 730 O O . ASP A 1 93 ? 8.969 -2.914 -12.898 1 96 93 ASP A O 1
ATOM 734 N N . LYS A 1 94 ? 7.273 -4.168 -12.305 1 98.19 94 LYS A N 1
ATOM 735 C CA . LYS A 1 94 ? 8.055 -5.375 -12.047 1 98.19 94 LYS A CA 1
ATOM 736 C C . LYS A 1 94 ? 8.062 -6.289 -13.273 1 98.19 94 LYS A C 1
ATOM 738 O O . LYS A 1 94 ? 7.156 -6.227 -14.109 1 98.19 94 LYS A O 1
ATOM 743 N N . ASP A 1 95 ? 9.086 -7.145 -13.328 1 98.62 95 ASP A N 1
ATOM 744 C CA . ASP A 1 95 ? 9.172 -8.094 -14.438 1 98.62 95 ASP A CA 1
ATOM 745 C C . ASP A 1 95 ? 8.117 -9.188 -14.312 1 98.62 95 ASP A C 1
ATOM 747 O O . ASP A 1 95 ? 7.547 -9.625 -15.312 1 98.62 95 ASP A O 1
ATOM 751 N N . ILE A 1 96 ? 7.891 -9.648 -13.062 1 98.88 96 ILE A N 1
ATOM 752 C CA . ILE A 1 96 ? 7.016 -10.781 -12.789 1 98.88 96 ILE A CA 1
ATOM 753 C C . ILE A 1 96 ? 6.059 -10.438 -11.648 1 98.88 96 ILE A C 1
ATOM 755 O O . ILE A 1 96 ? 6.469 -9.836 -10.648 1 98.88 96 ILE A O 1
ATOM 759 N N . VAL A 1 97 ? 4.816 -10.766 -11.797 1 98.88 97 VAL A N 1
ATOM 760 C CA . VAL A 1 97 ? 3.818 -10.68 -10.734 1 98.88 97 VAL A CA 1
ATOM 761 C C . VAL A 1 97 ? 3.236 -12.062 -10.461 1 98.88 97 VAL A C 1
ATOM 763 O O . VAL A 1 97 ? 2.658 -12.688 -11.352 1 98.88 97 VAL A O 1
ATOM 766 N N . LEU A 1 98 ? 3.441 -12.57 -9.273 1 98.81 98 LEU A N 1
ATOM 767 C CA . LEU A 1 98 ? 2.842 -13.828 -8.836 1 98.81 98 LEU A CA 1
ATOM 768 C C . LEU A 1 98 ? 1.574 -13.57 -8.023 1 98.81 98 LEU A C 1
ATOM 770 O O . LEU A 1 98 ? 1.609 -12.859 -7.016 1 98.81 98 LEU A O 1
ATOM 774 N N . VAL A 1 99 ? 0.505 -14.133 -8.469 1 98.5 99 VAL A N 1
ATOM 775 C CA . VAL A 1 99 ? -0.8 -13.891 -7.859 1 98.5 99 VAL A CA 1
ATOM 776 C C . VAL A 1 99 ? -1.267 -15.133 -7.117 1 98.5 99 VAL A C 1
ATOM 778 O O . VAL A 1 99 ? -1.331 -16.219 -7.695 1 98.5 99 VAL A O 1
ATOM 781 N N . GLU A 1 100 ? -1.447 -15 -5.887 1 97.19 100 GLU A N 1
ATOM 782 C CA . GLU A 1 100 ? -2.018 -16.062 -5.062 1 97.19 100 GLU A CA 1
ATOM 783 C C . GLU A 1 100 ? -3.494 -15.812 -4.777 1 97.19 100 GLU A C 1
ATOM 785 O O . GLU A 1 100 ? -3.869 -14.711 -4.355 1 97.19 100 GLU A O 1
ATOM 790 N N . GLY A 1 101 ? -4.305 -16.844 -4.992 1 94 101 GLY A N 1
ATOM 791 C CA . GLY A 1 101 ? -5.746 -16.672 -4.93 1 94 101 GLY A CA 1
ATOM 792 C C . GLY A 1 101 ? -6.371 -16.391 -6.285 1 94 101 GLY A C 1
ATOM 793 O O . GLY A 1 101 ? -5.949 -16.953 -7.297 1 94 101 GLY A O 1
ATOM 794 N N . TYR A 1 102 ? -7.582 -15.789 -6.348 1 94.56 102 TYR A N 1
ATOM 795 C CA . TYR A 1 102 ? -8.258 -15.453 -7.598 1 94.56 102 TYR A CA 1
ATOM 796 C C . TYR A 1 102 ? -8.383 -16.688 -8.492 1 94.56 102 TYR A C 1
ATOM 798 O O . TYR A 1 102 ? -8.031 -16.641 -9.672 1 94.56 102 TYR A O 1
ATOM 806 N N . LYS A 1 103 ? -8.852 -17.703 -7.941 1 94.06 103 LYS A N 1
ATOM 807 C CA . LYS A 1 103 ? -8.906 -19 -8.602 1 94.06 103 LYS A CA 1
ATOM 808 C C . LYS A 1 103 ? -9.633 -18.906 -9.938 1 94.06 103 LYS A C 1
ATOM 810 O O . LYS A 1 103 ? -9.297 -19.641 -10.883 1 94.06 103 LYS A O 1
ATOM 815 N N . ASN A 1 104 ? -10.539 -17.969 -10.016 1 93.44 104 ASN A N 1
ATOM 816 C CA . ASN A 1 104 ? -11.383 -17.891 -11.211 1 93.44 104 ASN A CA 1
ATOM 817 C C . ASN A 1 104 ? -10.875 -16.844 -12.188 1 93.44 104 ASN A C 1
ATOM 819 O O . ASN A 1 104 ? -11.578 -16.484 -13.141 1 93.44 104 ASN A O 1
ATOM 823 N N . SER A 1 105 ? -9.727 -16.328 -11.914 1 95.69 105 SER A N 1
ATOM 824 C CA . SER A 1 105 ? -9.164 -15.336 -12.828 1 95.69 105 SER A CA 1
ATOM 825 C C . SER A 1 105 ? -8.875 -15.945 -14.195 1 95.69 105 SER A C 1
ATOM 827 O O . SER A 1 105 ? -8.844 -17.172 -14.344 1 95.69 105 SER A O 1
ATOM 829 N N . ASN A 1 106 ? -8.625 -15.086 -15.219 1 95.44 106 ASN A N 1
ATOM 830 C CA . ASN A 1 106 ? -8.297 -15.531 -16.578 1 95.44 106 ASN A CA 1
ATOM 831 C C . ASN A 1 106 ? -6.781 -15.602 -16.781 1 95.44 106 ASN A C 1
ATOM 833 O O . ASN A 1 106 ? -6.316 -15.766 -17.906 1 95.44 106 ASN A O 1
ATOM 837 N N . LEU A 1 107 ? -6.098 -15.516 -15.727 1 97.69 107 LEU A N 1
ATOM 838 C CA . LEU A 1 107 ? -4.641 -15.531 -15.805 1 97.69 107 LEU A CA 1
ATOM 839 C C . LEU A 1 107 ? -4.125 -16.938 -16.109 1 97.69 107 LEU A C 1
ATOM 841 O O . LEU A 1 107 ? -4.812 -17.922 -15.836 1 97.69 107 LEU A O 1
ATOM 845 N N . ARG A 1 108 ? -2.928 -16.969 -16.75 1 98.06 108 ARG A N 1
ATOM 846 C CA . ARG A 1 108 ? -2.219 -18.25 -16.844 1 98.06 108 ARG A CA 1
ATOM 847 C C . ARG A 1 108 ? -1.823 -18.75 -15.469 1 98.06 108 ARG A C 1
ATOM 849 O O . ARG A 1 108 ? -1.456 -17.969 -14.594 1 98.06 108 ARG A O 1
ATOM 856 N N . LYS A 1 109 ? -1.864 -20.156 -15.32 1 98.5 109 LYS A N 1
ATOM 857 C CA . LYS A 1 109 ? -1.83 -20.688 -13.961 1 98.5 109 LYS A CA 1
ATOM 858 C C . LYS A 1 109 ? -0.762 -21.766 -13.805 1 98.5 109 LYS A C 1
ATOM 860 O O . LYS A 1 109 ? -0.583 -22.594 -14.695 1 98.5 109 LYS A O 1
ATOM 865 N N . ILE A 1 110 ? -0.114 -21.719 -12.711 1 98.75 110 ILE A N 1
ATOM 866 C CA . ILE A 1 110 ? 0.56 -22.875 -12.133 1 98.75 110 ILE A CA 1
ATOM 867 C C . ILE A 1 110 ? -0.232 -23.391 -10.938 1 98.75 110 ILE A C 1
ATOM 869 O O . ILE A 1 110 ? -0.412 -22.672 -9.945 1 98.75 110 ILE A O 1
ATOM 873 N N . GLU A 1 111 ? -0.759 -24.578 -11.039 1 98.75 111 GLU A N 1
ATOM 874 C CA . GLU A 1 111 ? -1.515 -25.156 -9.93 1 98.75 111 GLU A CA 1
ATOM 875 C C . GLU A 1 111 ? -0.634 -26.062 -9.07 1 98.75 111 GLU A C 1
ATOM 877 O O . GLU A 1 111 ? 0.054 -26.938 -9.594 1 98.75 111 GLU A O 1
ATOM 882 N N . VAL A 1 112 ? -0.642 -25.781 -7.809 1 98.75 112 VAL A N 1
ATOM 883 C CA . VAL A 1 112 ? 0.107 -26.594 -6.855 1 98.75 112 VAL A CA 1
ATOM 884 C C . VAL A 1 112 ? -0.744 -27.781 -6.402 1 98.75 112 VAL A C 1
ATOM 886 O O . VAL A 1 112 ? -1.897 -27.609 -6.004 1 98.75 112 VAL A O 1
ATOM 889 N N . TYR A 1 113 ? -0.212 -28.969 -6.496 1 98.44 113 TYR A N 1
ATOM 890 C CA . TYR A 1 113 ? -0.859 -30.219 -6.113 1 98.44 113 TYR A CA 1
ATOM 891 C C . TYR A 1 113 ? -0.053 -30.938 -5.043 1 98.44 113 TYR A C 1
ATOM 893 O O . TYR A 1 113 ? 1.15 -31.156 -5.199 1 98.44 113 TYR A O 1
ATOM 901 N N . ARG A 1 114 ? -0.712 -31.188 -4.035 1 97.94 114 ARG A N 1
ATOM 902 C CA . ARG A 1 114 ? -0.123 -31.953 -2.947 1 97.94 114 ARG A CA 1
ATOM 903 C C . ARG A 1 114 ? -0.952 -33.188 -2.648 1 97.94 114 ARG A C 1
ATOM 905 O O . ARG A 1 114 ? -2.102 -33.094 -2.215 1 97.94 114 ARG A O 1
ATOM 912 N N . ASN A 1 115 ? -0.405 -34.312 -2.791 1 95.94 115 ASN A N 1
ATOM 913 C CA . ASN A 1 115 ? -1.107 -35.594 -2.748 1 95.94 115 ASN A CA 1
ATOM 914 C C . ASN A 1 115 ? -1.893 -35.781 -1.45 1 95.94 115 ASN A C 1
ATOM 916 O O . ASN A 1 115 ? -3.01 -36.281 -1.457 1 95.94 115 ASN A O 1
ATOM 920 N N . LYS A 1 116 ? -1.425 -35.344 -0.331 1 95.75 116 LYS A N 1
ATOM 921 C CA . LYS A 1 116 ? -2.061 -35.531 0.969 1 95.75 116 LYS A CA 1
ATOM 922 C C . LYS A 1 116 ? -3.209 -34.562 1.17 1 95.75 116 LYS A C 1
ATOM 924 O O . LYS A 1 116 ? -4.012 -34.719 2.09 1 95.75 116 LYS A O 1
ATOM 929 N N . VAL A 1 117 ? -3.311 -33.594 0.247 1 96.44 117 VAL A N 1
ATOM 930 C CA . VAL A 1 117 ? -4.266 -32.5 0.477 1 96.44 117 VAL A CA 1
ATOM 931 C C . VAL A 1 117 ? -5.191 -32.375 -0.729 1 96.44 117 VAL A C 1
ATOM 933 O O . VAL A 1 117 ? -6.414 -32.281 -0.574 1 96.44 117 VAL A O 1
ATOM 936 N N . SER A 1 118 ? -4.617 -32.406 -1.956 1 96.56 118 SER A N 1
ATOM 937 C CA . SER A 1 118 ? -5.352 -32.219 -3.199 1 96.56 118 SER A CA 1
ATOM 938 C C . SER A 1 118 ? -6.062 -33.469 -3.643 1 96.56 118 SER A C 1
ATOM 940 O O . SER A 1 118 ? -5.531 -34.594 -3.484 1 96.56 118 SER A O 1
ATOM 942 N N . SER A 1 119 ? -7.199 -33.312 -4.191 1 96.06 119 SER A N 1
ATOM 943 C CA . SER A 1 119 ? -7.918 -34.469 -4.746 1 96.06 119 SER A CA 1
ATOM 944 C C . SER A 1 119 ? -7.922 -34.438 -6.27 1 96.06 119 SER A C 1
ATOM 946 O O . SER A 1 119 ? -8.078 -35.469 -6.918 1 96.06 119 SER A O 1
ATOM 948 N N . LYS A 1 120 ? -7.727 -33.312 -6.816 1 95.69 120 LYS A N 1
ATOM 949 C CA . LYS A 1 120 ? -7.734 -33.125 -8.266 1 95.69 120 LYS A CA 1
ATOM 950 C C . LYS A 1 120 ? -7.086 -31.812 -8.672 1 95.69 120 LYS A C 1
ATOM 952 O O . LYS A 1 120 ? -6.793 -30.969 -7.816 1 95.69 120 LYS A O 1
ATOM 957 N N . VAL A 1 121 ? -6.84 -31.703 -9.898 1 96.62 121 VAL A N 1
ATOM 958 C CA . VAL A 1 121 ? -6.445 -30.438 -10.508 1 96.62 121 VAL A CA 1
ATOM 959 C C . VAL A 1 121 ? -7.688 -29.672 -10.969 1 96.62 121 VAL A C 1
ATOM 961 O O . VAL A 1 121 ? -8.508 -30.219 -11.719 1 96.62 121 VAL A O 1
ATOM 964 N N . ILE A 1 122 ? -7.824 -28.422 -10.594 1 96.69 122 ILE A N 1
ATOM 965 C CA . ILE A 1 122 ? -9.094 -27.734 -10.773 1 96.69 122 ILE A CA 1
ATOM 966 C C . ILE A 1 122 ? -8.992 -26.766 -11.945 1 96.69 122 ILE A C 1
ATOM 968 O O . ILE A 1 122 ? -10.008 -26.328 -12.5 1 96.69 122 ILE A O 1
ATOM 972 N N . SER A 1 123 ? -7.816 -26.344 -12.32 1 96.38 123 SER A N 1
ATOM 973 C CA . SER A 1 123 ? -7.641 -25.328 -13.352 1 96.38 123 SER A CA 1
ATOM 974 C C . SER A 1 123 ? -7.969 -25.891 -14.734 1 96.38 123 SER A C 1
ATOM 976 O O . SER A 1 123 ? -7.613 -27.031 -15.047 1 96.38 123 SER A O 1
ATOM 978 N N . PRO A 1 124 ? -8.664 -25.078 -15.555 1 95.31 124 PRO A N 1
ATOM 979 C CA . PRO A 1 124 ? -8.82 -25.516 -16.953 1 95.31 124 PRO A CA 1
ATOM 980 C C . PRO A 1 124 ? -7.48 -25.672 -17.672 1 95.31 124 PRO A C 1
ATOM 982 O O . PRO A 1 124 ? -6.547 -24.906 -17.438 1 95.31 124 PRO A O 1
ATOM 985 N N . LYS A 1 125 ? -7.402 -26.625 -18.609 1 94.69 125 LYS A N 1
ATOM 986 C CA . LYS A 1 125 ? -6.16 -26.969 -19.281 1 94.69 125 LYS A CA 1
ATOM 987 C C . LYS A 1 125 ? -5.621 -25.797 -20.094 1 94.69 125 LYS A C 1
ATOM 989 O O . LYS A 1 125 ? -4.406 -25.594 -20.172 1 94.69 125 LYS A O 1
ATOM 994 N N . ASP A 1 126 ? -6.512 -25.047 -20.641 1 94.75 126 ASP A N 1
ATOM 995 C CA . ASP A 1 126 ? -6.09 -23.953 -21.516 1 94.75 126 ASP A CA 1
ATOM 996 C C . ASP A 1 126 ? -5.457 -22.828 -20.703 1 94.75 126 ASP A C 1
ATOM 998 O O . ASP A 1 126 ? -4.789 -21.953 -21.266 1 94.75 126 ASP A O 1
ATOM 1002 N N . LYS A 1 127 ? -5.637 -22.828 -19.406 1 96.56 127 LYS A N 1
ATOM 1003 C CA . LYS A 1 127 ? -5.031 -21.812 -18.562 1 96.56 127 LYS A CA 1
ATOM 1004 C C . LYS A 1 127 ? -3.826 -22.359 -17.812 1 96.56 127 LYS A C 1
ATOM 1006 O O . LYS A 1 127 ? -3.096 -21.609 -17.156 1 96.56 127 LYS A O 1
ATOM 1011 N N . LEU A 1 128 ? -3.611 -23.562 -17.891 1 97.44 128 LEU A N 1
ATOM 1012 C CA . LEU A 1 128 ? -2.582 -24.234 -17.109 1 97.44 128 LEU A CA 1
ATOM 1013 C C . LEU A 1 128 ? -1.234 -24.188 -17.812 1 97.44 128 LEU A C 1
ATOM 1015 O O . LEU A 1 128 ? -1.109 -24.656 -18.953 1 97.44 128 LEU A O 1
ATOM 1019 N N . ILE A 1 129 ? -0.31 -23.578 -17.125 1 98.25 129 ILE A N 1
ATOM 1020 C CA . ILE A 1 129 ? 1.081 -23.625 -17.562 1 98.25 129 ILE A CA 1
ATOM 1021 C C . ILE A 1 129 ? 1.703 -24.969 -17.156 1 98.25 129 ILE A C 1
ATOM 1023 O O . ILE A 1 129 ? 2.334 -25.625 -17.984 1 98.25 129 ILE A O 1
ATOM 1027 N N . ALA A 1 130 ? 1.494 -25.344 -15.914 1 98.5 130 ALA A N 1
ATOM 1028 C CA . ALA A 1 130 ? 1.997 -26.578 -15.328 1 98.5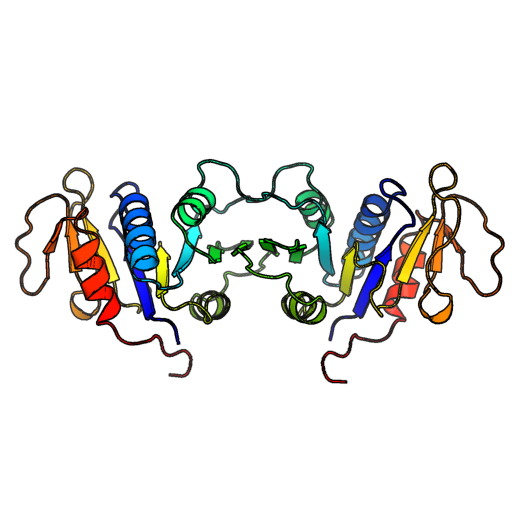 130 ALA A CA 1
ATOM 1029 C C . ALA A 1 130 ? 1.323 -26.875 -13.984 1 98.5 130 ALA A C 1
ATOM 1031 O O . ALA A 1 130 ? 0.685 -25.984 -13.406 1 98.5 130 ALA A O 1
ATOM 1032 N N . VAL A 1 131 ? 1.396 -28.109 -13.609 1 98.69 131 VAL A N 1
ATOM 1033 C CA . VAL A 1 131 ? 1.07 -28.484 -12.242 1 98.69 131 VAL A CA 1
ATOM 1034 C C . VAL A 1 131 ? 2.355 -28.75 -11.453 1 98.69 131 VAL A C 1
ATOM 1036 O O . VAL A 1 131 ? 3.205 -29.531 -11.875 1 98.69 131 VAL A O 1
ATOM 1039 N N . ALA A 1 132 ? 2.557 -27.969 -10.43 1 98.75 132 ALA A N 1
ATOM 1040 C CA . ALA A 1 132 ? 3.643 -28.203 -9.484 1 98.75 132 ALA A CA 1
ATOM 1041 C C . ALA A 1 132 ? 3.24 -29.234 -8.438 1 98.75 132 ALA A C 1
ATOM 1043 O O . ALA A 1 132 ? 2.447 -28.953 -7.539 1 98.75 132 ALA A O 1
ATOM 1044 N N . SER A 1 133 ? 3.812 -30.422 -8.461 1 98.62 133 SER A N 1
ATOM 1045 C CA . SER A 1 133 ? 3.273 -31.562 -7.715 1 98.62 133 SER A CA 1
ATOM 1046 C C . SER A 1 133 ? 4.363 -32.25 -6.906 1 98.62 133 SER A C 1
ATOM 1048 O O . SER A 1 133 ? 5.523 -32.281 -7.316 1 98.62 133 SER A O 1
ATOM 1050 N N . ASP A 1 134 ? 3.959 -32.75 -5.785 1 98.19 134 ASP A N 1
ATOM 1051 C CA . ASP A 1 134 ? 4.906 -33.562 -4.996 1 98.19 134 ASP A CA 1
ATOM 1052 C C . ASP A 1 134 ? 4.871 -35.031 -5.398 1 98.19 134 ASP A C 1
ATOM 1054 O O . ASP A 1 134 ? 5.633 -35.844 -4.871 1 98.19 134 ASP A O 1
ATOM 1058 N N . VAL A 1 135 ? 3.975 -35.438 -6.355 1 97.5 135 VAL A N 1
ATOM 1059 C CA . VAL A 1 135 ? 3.869 -36.781 -6.855 1 97.5 135 VAL A CA 1
ATOM 1060 C C . VAL A 1 135 ? 3.723 -36.781 -8.375 1 97.5 135 VAL A C 1
ATOM 1062 O O . VAL A 1 135 ? 3.434 -35.75 -8.969 1 97.5 135 VAL A O 1
ATOM 1065 N N . LYS A 1 136 ? 3.939 -37.938 -8.906 1 95.12 136 LYS A N 1
ATOM 1066 C CA . LYS A 1 136 ? 3.691 -38.094 -10.336 1 95.12 136 LYS A CA 1
ATOM 1067 C C . LYS A 1 136 ? 2.195 -38.125 -10.633 1 95.12 136 LYS A C 1
ATOM 1069 O O . LYS A 1 136 ? 1.43 -38.75 -9.914 1 95.12 136 LYS A O 1
ATOM 1074 N N . LEU A 1 137 ? 1.784 -37.281 -11.531 1 94.06 137 LEU A N 1
ATOM 1075 C CA . LEU A 1 13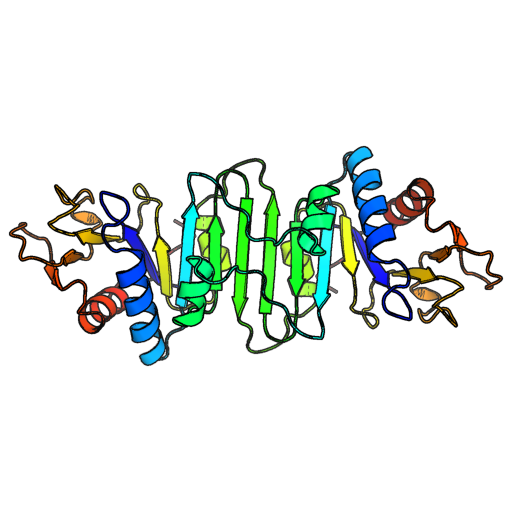7 ? 0.398 -37.281 -11.984 1 94.06 137 LEU A CA 1
ATOM 1076 C C . LEU A 1 137 ? 0.314 -37.625 -13.469 1 94.06 137 LEU A C 1
ATOM 1078 O O . LEU A 1 137 ? 1.203 -37.281 -14.25 1 94.06 137 LEU A O 1
ATOM 1082 N N . ASN A 1 138 ? -0.593 -38.438 -13.781 1 91.5 138 ASN A N 1
ATOM 1083 C CA . ASN A 1 138 ? -0.865 -38.75 -15.18 1 91.5 138 ASN A CA 1
ATOM 1084 C C . ASN A 1 138 ? -2.035 -37.938 -15.727 1 91.5 138 ASN A C 1
ATOM 1086 O O . ASN A 1 138 ? -3.191 -38.344 -15.594 1 91.5 138 ASN A O 1
ATOM 1090 N N . LEU A 1 139 ? -1.793 -36.812 -16.188 1 91.06 139 LEU A N 1
ATOM 1091 C CA . LEU A 1 139 ? -2.801 -35.906 -16.766 1 91.06 139 LEU A CA 1
ATOM 1092 C C . LEU A 1 139 ? -2.459 -35.562 -18.203 1 91.06 139 LEU A C 1
ATOM 1094 O O . LEU A 1 139 ? -1.39 -35.031 -18.484 1 91.06 139 LEU A O 1
ATOM 1098 N N . ASP A 1 140 ? -3.275 -35.906 -19.047 1 90.81 140 ASP A N 1
ATOM 1099 C CA . ASP A 1 140 ? -3.033 -35.719 -20.484 1 90.81 140 ASP A CA 1
ATOM 1100 C C . ASP A 1 140 ? -2.91 -34.219 -20.812 1 90.81 140 ASP A C 1
ATOM 1102 O O . ASP A 1 140 ? -3.781 -33.438 -20.453 1 90.81 140 ASP A O 1
ATOM 1106 N N . GLY A 1 141 ? -1.861 -33.906 -21.469 1 91.94 141 GLY A N 1
ATOM 1107 C CA . GLY A 1 141 ? -1.691 -32.562 -21.984 1 91.94 141 GLY A CA 1
ATOM 1108 C C . GLY A 1 141 ? -1.254 -31.562 -20.922 1 91.94 141 GLY A C 1
ATOM 1109 O O . GLY A 1 141 ? -1.256 -30.344 -21.156 1 91.94 141 GLY A O 1
ATOM 1110 N N . VAL A 1 142 ? -1.035 -32.094 -19.766 1 94.06 142 VAL A N 1
ATOM 1111 C CA . VAL A 1 142 ? -0.654 -31.219 -18.656 1 94.06 142 VAL A CA 1
ATOM 1112 C C . VAL A 1 142 ? 0.794 -31.484 -18.266 1 94.06 142 VAL A C 1
ATOM 1114 O O . VAL A 1 142 ? 1.19 -32.625 -18.078 1 94.06 142 VAL A O 1
ATOM 1117 N N . LEU A 1 143 ? 1.587 -30.453 -18.25 1 96.94 143 LEU A N 1
ATOM 1118 C CA . LEU A 1 143 ? 2.961 -30.562 -17.781 1 96.94 143 LEU A CA 1
ATOM 1119 C C . LEU A 1 143 ? 3.002 -30.656 -16.25 1 96.94 143 LEU A C 1
ATOM 1121 O O . LEU A 1 143 ? 2.459 -29.781 -15.562 1 96.94 143 LEU A O 1
ATOM 1125 N N . ILE A 1 144 ? 3.645 -31.734 -15.734 1 98.19 144 ILE A N 1
ATOM 1126 C CA . ILE A 1 144 ? 3.809 -31.922 -14.297 1 98.19 144 ILE A CA 1
ATOM 1127 C C . ILE A 1 144 ? 5.262 -31.656 -13.906 1 98.19 144 ILE A C 1
ATOM 1129 O O . ILE A 1 144 ? 6.184 -32.219 -14.5 1 98.19 144 ILE A O 1
ATOM 1133 N N . VAL A 1 145 ? 5.445 -30.75 -13.008 1 98.44 145 VAL A N 1
ATOM 1134 C CA . VAL A 1 145 ? 6.77 -30.391 -12.516 1 98.44 145 VAL A CA 1
ATOM 1135 C C . VAL A 1 145 ? 6.844 -30.625 -11.008 1 98.44 145 VAL A C 1
ATOM 1137 O O . VAL A 1 145 ? 5.883 -30.359 -10.281 1 98.44 145 VAL A O 1
ATOM 1140 N N . ASP A 1 146 ? 7.984 -31.125 -10.594 1 98.44 146 ASP A N 1
ATOM 1141 C CA . ASP A 1 146 ? 8.188 -31.203 -9.156 1 98.44 146 ASP A CA 1
ATOM 1142 C C . ASP A 1 146 ? 8.023 -29.828 -8.5 1 98.44 146 ASP A C 1
ATOM 1144 O O . ASP A 1 146 ? 8.578 -28.844 -8.977 1 98.44 146 ASP A O 1
ATOM 1148 N N . LYS A 1 147 ? 7.285 -29.844 -7.445 1 98.12 147 LYS A N 1
ATOM 1149 C CA . LYS A 1 147 ? 6.945 -28.578 -6.82 1 98.12 147 LYS A CA 1
ATOM 1150 C C . LYS A 1 147 ? 8.188 -27.891 -6.246 1 98.12 147 LYS A C 1
ATOM 1152 O O . LYS A 1 147 ? 8.156 -26.703 -5.926 1 98.12 147 LYS A O 1
ATOM 1157 N N . GLU A 1 148 ? 9.344 -28.562 -6.152 1 98.31 148 GLU A N 1
ATOM 1158 C CA . GLU A 1 148 ? 10.57 -27.984 -5.617 1 98.31 148 GLU A CA 1
ATOM 1159 C C . GLU A 1 148 ? 11.555 -27.656 -6.734 1 98.31 148 GLU A C 1
ATOM 1161 O O . GLU A 1 148 ? 12.648 -27.141 -6.473 1 98.31 148 GLU A O 1
ATOM 1166 N N . ASN A 1 149 ? 11.148 -28.016 -7.902 1 98.69 149 ASN A N 1
ATOM 1167 C CA . ASN A 1 149 ? 12 -27.656 -9.031 1 98.69 149 ASN A CA 1
ATOM 1168 C C . ASN A 1 149 ? 11.742 -26.219 -9.5 1 98.69 149 ASN A C 1
ATOM 1170 O O . ASN A 1 149 ? 11.219 -26.016 -10.594 1 98.69 149 ASN A O 1
ATOM 1174 N N . PHE A 1 150 ? 12.195 -25.328 -8.695 1 98.81 150 PHE A N 1
ATOM 1175 C CA . PHE A 1 150 ? 11.938 -23.922 -8.914 1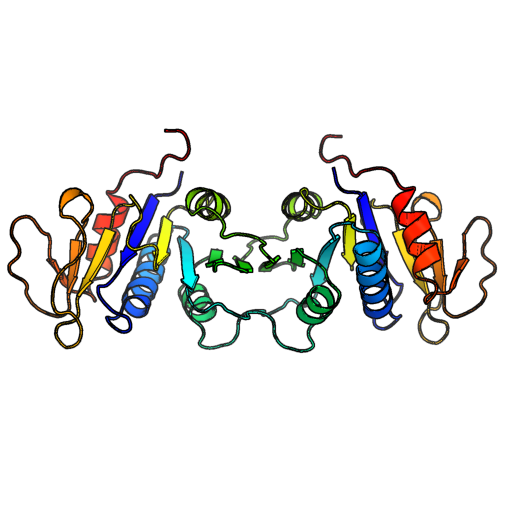 98.81 150 PHE A CA 1
ATOM 1176 C C . PHE A 1 150 ? 12.562 -23.453 -10.227 1 98.81 150 PHE A C 1
ATOM 1178 O O . PHE A 1 150 ? 12.023 -22.562 -10.898 1 98.81 150 PHE A O 1
ATOM 1185 N N . LYS A 1 151 ? 13.688 -24.016 -10.586 1 98.81 151 LYS A N 1
ATOM 1186 C CA . LYS A 1 151 ? 14.336 -23.656 -11.852 1 98.81 151 LYS A CA 1
ATOM 1187 C C . LYS A 1 151 ? 13.422 -23.953 -13.039 1 98.81 151 LYS A C 1
ATOM 1189 O O . LYS A 1 151 ? 13.227 -23.094 -13.898 1 98.81 151 LYS A O 1
ATOM 1194 N N . ALA A 1 152 ? 12.836 -25.078 -13.031 1 98.81 152 ALA A N 1
ATOM 1195 C CA . ALA A 1 152 ? 11.945 -25.469 -14.125 1 98.81 152 ALA A CA 1
ATOM 1196 C C . ALA A 1 152 ? 10.695 -24.594 -14.141 1 98.81 152 ALA A C 1
ATOM 1198 O O . ALA A 1 152 ? 10.242 -24.172 -15.211 1 98.81 152 ALA A O 1
ATOM 1199 N N . LEU A 1 153 ? 10.141 -24.391 -13.016 1 98.88 153 LEU A N 1
ATOM 1200 C CA . LEU A 1 153 ? 8.953 -23.547 -12.922 1 98.88 153 LEU A CA 1
ATOM 1201 C C . LEU A 1 153 ? 9.242 -22.141 -13.406 1 98.88 153 LEU A C 1
ATOM 1203 O O . LEU A 1 153 ? 8.445 -21.547 -14.133 1 98.88 153 LEU A O 1
ATOM 1207 N N . ALA A 1 154 ? 10.391 -21.594 -12.992 1 98.81 154 ALA A N 1
ATOM 1208 C CA . ALA A 1 154 ? 10.789 -20.266 -13.43 1 98.81 154 ALA A CA 1
ATOM 1209 C C . ALA A 1 154 ? 11 -20.203 -14.938 1 98.81 154 ALA A C 1
ATOM 1211 O O . ALA A 1 154 ? 10.664 -19.219 -15.586 1 98.81 154 ALA A O 1
ATOM 1212 N N . ASP A 1 155 ? 11.578 -21.297 -15.492 1 98.88 155 ASP A N 1
ATOM 1213 C CA . ASP A 1 155 ? 11.742 -21.375 -16.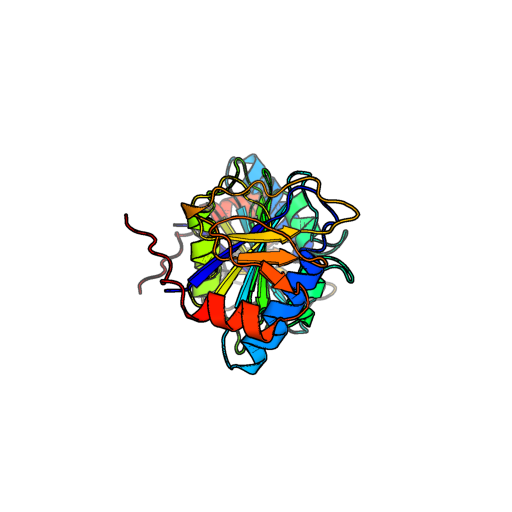938 1 98.88 155 ASP A CA 1
ATOM 1214 C C . ASP A 1 155 ? 10.406 -21.219 -17.656 1 98.88 155 ASP A C 1
ATOM 1216 O O . ASP A 1 155 ? 10.312 -20.516 -18.672 1 98.88 155 ASP A O 1
ATOM 1220 N N . LEU A 1 156 ? 9.422 -21.891 -17.172 1 98.75 156 LEU A N 1
ATOM 1221 C CA . LEU A 1 156 ? 8.094 -21.844 -17.766 1 98.75 156 LEU A CA 1
ATOM 1222 C C . LEU A 1 156 ? 7.504 -20.438 -17.672 1 98.75 156 LEU A C 1
ATOM 1224 O O . LEU A 1 156 ? 6.891 -19.969 -18.625 1 98.75 156 LEU A O 1
ATOM 1228 N N . ILE A 1 157 ? 7.664 -19.828 -16.547 1 98.69 157 ILE A N 1
ATOM 1229 C CA . ILE A 1 157 ? 7.148 -18.469 -16.328 1 98.69 157 ILE A CA 1
ATOM 1230 C C . ILE A 1 157 ? 7.785 -17.516 -17.328 1 98.69 157 ILE A C 1
ATOM 1232 O O . ILE A 1 157 ? 7.094 -16.688 -17.922 1 98.69 157 ILE A O 1
ATOM 1236 N N . GLU A 1 158 ? 9.094 -17.609 -17.531 1 98.19 158 GLU A N 1
ATOM 1237 C CA . GLU A 1 158 ? 9.828 -16.688 -18.406 1 98.19 158 GLU A CA 1
ATOM 1238 C C . GLU A 1 158 ? 9.391 -16.859 -19.859 1 98.19 158 GLU A C 1
ATOM 1240 O O . GLU A 1 158 ? 9.617 -15.969 -20.688 1 98.19 158 GLU A O 1
ATOM 1245 N N . LYS A 1 159 ? 8.773 -17.953 -20.172 1 98 159 LYS A N 1
ATOM 1246 C CA . LYS A 1 159 ? 8.328 -18.219 -21.547 1 98 159 LYS A CA 1
ATOM 1247 C C . LYS A 1 159 ? 6.934 -17.656 -21.781 1 98 159 LYS A C 1
ATOM 1249 O O . LYS A 1 159 ? 6.484 -17.562 -22.938 1 98 159 LYS A O 1
ATOM 1254 N N . GLU A 1 160 ? 6.254 -17.281 -20.734 1 98 160 GLU A N 1
ATOM 1255 C CA 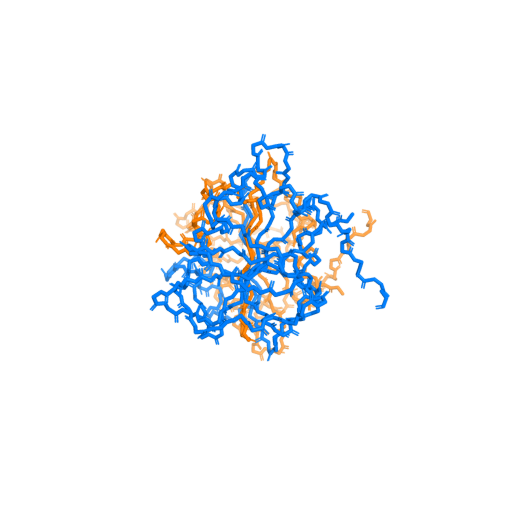. GLU A 1 160 ? 4.895 -16.781 -20.875 1 98 160 GLU A CA 1
ATOM 1256 C C . GLU A 1 160 ? 4.879 -15.383 -21.5 1 98 160 GLU A C 1
ATOM 1258 O O . GLU A 1 160 ? 5.902 -14.695 -21.516 1 98 160 GLU A O 1
ATOM 1263 N N . LYS A 1 161 ? 3.688 -15.008 -21.969 1 96.81 161 LYS A N 1
ATOM 1264 C CA . LYS A 1 161 ? 3.508 -13.68 -22.562 1 96.81 161 LYS A CA 1
ATOM 1265 C C . LYS A 1 161 ? 3.324 -12.617 -21.484 1 96.81 161 LYS A C 1
ATOM 1267 O O . LYS A 1 161 ? 2.902 -12.938 -20.359 1 96.81 161 LYS A O 1
ATOM 1272 N N . GLU A 1 162 ? 3.701 -11.445 -21.875 1 96.75 162 GLU A N 1
ATOM 1273 C CA . GLU A 1 162 ? 3.463 -10.32 -20.984 1 96.75 162 GLU A CA 1
ATOM 1274 C C . GLU A 1 162 ? 1.971 -10.039 -20.844 1 96.75 162 GLU A C 1
ATOM 1276 O O . GLU A 1 162 ? 1.195 -10.266 -21.766 1 96.75 162 GLU A O 1
ATOM 1281 N N . PHE A 1 163 ? 1.619 -9.609 -19.625 1 95.81 163 PHE A N 1
ATOM 1282 C CA . PHE A 1 163 ? 0.231 -9.281 -19.328 1 95.81 163 PHE A CA 1
ATOM 1283 C C . PHE A 1 163 ? -0.203 -8.023 -20.078 1 95.81 163 PHE A C 1
ATOM 1285 O O . PHE A 1 163 ? 0.513 -7.023 -20.094 1 95.81 163 PHE A O 1
ATOM 1292 N N . GLU A 1 164 ? -1.391 -8.023 -20.734 1 90.44 164 GLU A N 1
ATOM 1293 C CA . GLU A 1 164 ? -1.945 -6.879 -21.438 1 90.44 164 GLU A CA 1
ATOM 1294 C C . GLU A 1 164 ? -3.104 -6.258 -20.672 1 90.44 164 GLU A C 1
ATOM 1296 O O . GLU A 1 164 ? -4.098 -6.93 -20.375 1 90.44 164 GLU A O 1
ATOM 1301 N N . PHE A 1 165 ? -3.055 -4.988 -20.25 1 84.12 165 PHE A N 1
ATOM 1302 C CA . PHE A 1 165 ? -4.074 -4.285 -19.469 1 84.12 165 PHE A CA 1
ATOM 1303 C C . PHE A 1 165 ? -5.254 -3.902 -20.359 1 84.12 165 PHE A C 1
ATOM 1305 O O . PHE A 1 165 ? -6.375 -3.732 -19.875 1 84.12 165 PHE A O 1
ATOM 1312 N N . GLY A 1 166 ? -5.168 -3.344 -21.906 1 64 166 GLY A N 1
ATOM 1313 C CA . GLY A 1 166 ? -6.16 -2.766 -22.781 1 64 166 GLY A CA 1
ATOM 1314 C C . GLY A 1 166 ? -7.105 -3.795 -23.375 1 64 166 GLY A C 1
ATOM 1315 O O . GLY A 1 166 ? -8.086 -3.441 -24.031 1 64 166 GLY A O 1
ATOM 1316 N N . GLY A 1 167 ? -7.035 -5.109 -23.547 1 43.94 167 GLY A N 1
ATOM 1317 C CA . GLY A 1 167 ? -8.109 -5.559 -24.406 1 43.94 167 GLY A CA 1
ATOM 1318 C C . GLY A 1 167 ? -9.461 -5.598 -23.719 1 43.94 167 GLY A C 1
ATOM 1319 O O . GLY A 1 167 ? -9.539 -5.582 -22.5 1 43.94 167 GLY A O 1
ATOM 1320 N N . MET B 1 1 ? -9.125 17.391 -7.68 1 91.38 1 MET B N 1
ATOM 1321 C CA . MET B 1 1 ? -7.852 17.062 -7.043 1 91.38 1 MET B CA 1
ATOM 1322 C C . MET B 1 1 ? -7.906 17.328 -5.543 1 91.38 1 MET B C 1
ATOM 1324 O O . MET B 1 1 ? -8.68 18.172 -5.086 1 91.38 1 MET B O 1
ATOM 1328 N N . PRO B 1 2 ? -7.121 16.578 -4.754 1 97.62 2 PRO B N 1
ATOM 1329 C CA . PRO B 1 2 ? -7.238 16.766 -3.305 1 97.62 2 PRO B CA 1
ATOM 1330 C C . PRO B 1 2 ? -6.629 18.078 -2.83 1 97.62 2 PRO B C 1
ATOM 1332 O O . PRO B 1 2 ? -5.812 18.688 -3.537 1 97.62 2 PRO B O 1
ATOM 1335 N N . LYS B 1 3 ? -7.102 18.609 -1.74 1 98.62 3 LYS B N 1
ATOM 1336 C CA . LYS B 1 3 ? -6.328 19.578 -0.967 1 98.62 3 LYS B CA 1
ATOM 1337 C C . LYS B 1 3 ? -5.262 18.891 -0.125 1 98.62 3 LYS B C 1
ATOM 1339 O O . LYS B 1 3 ? -5.543 17.891 0.549 1 98.62 3 LYS B O 1
ATOM 1344 N N . VAL B 1 4 ? -4.039 19.344 -0.207 1 98.75 4 VAL B N 1
ATOM 1345 C CA . VAL B 1 4 ? -2.924 18.703 0.481 1 98.75 4 VAL B CA 1
ATOM 1346 C C . VAL B 1 4 ? -2.34 19.656 1.518 1 98.75 4 VAL B C 1
ATOM 1348 O O . VAL B 1 4 ? -1.883 20.75 1.175 1 98.75 4 VAL B O 1
ATOM 1351 N N . ILE B 1 5 ? -2.4 19.25 2.777 1 98.81 5 ILE B N 1
ATOM 1352 C CA . ILE B 1 5 ? -1.944 20.109 3.873 1 98.81 5 ILE B CA 1
ATOM 1353 C C . ILE B 1 5 ? -0.821 19.406 4.633 1 98.81 5 ILE B C 1
ATOM 1355 O O . ILE B 1 5 ? -0.936 18.219 4.977 1 98.81 5 ILE B O 1
ATOM 1359 N N . ASN B 1 6 ? 0.213 20.078 4.844 1 98.69 6 ASN B N 1
ATOM 1360 C CA . ASN B 1 6 ? 1.354 19.594 5.617 1 98.69 6 ASN B CA 1
ATOM 1361 C C . ASN B 1 6 ? 1.227 19.953 7.094 1 98.69 6 ASN B C 1
ATOM 1363 O O . ASN B 1 6 ? 1.182 21.141 7.445 1 98.69 6 ASN B O 1
ATOM 1367 N N . ILE B 1 7 ? 1.067 18.938 7.957 1 98.56 7 ILE B N 1
ATOM 1368 C CA . ILE B 1 7 ? 1.07 19.141 9.406 1 98.56 7 ILE B CA 1
ATOM 1369 C C . ILE B 1 7 ? 2.488 18.969 9.945 1 98.56 7 ILE B C 1
ATOM 1371 O O . ILE B 1 7 ? 3.033 17.859 9.93 1 98.56 7 ILE B O 1
ATOM 1375 N N . ILE B 1 8 ? 3.029 20.016 10.453 1 98.06 8 ILE B N 1
ATOM 1376 C CA . ILE B 1 8 ? 4.434 19.969 10.844 1 98.06 8 ILE B CA 1
ATOM 1377 C C . ILE B 1 8 ? 4.586 20.453 12.281 1 98.06 8 ILE B C 1
ATOM 1379 O O . ILE B 1 8 ? 3.623 20.922 12.891 1 98.06 8 ILE B O 1
ATOM 1383 N N . GLY B 1 9 ? 5.645 20.234 12.844 1 97.38 9 GLY B N 1
ATOM 1384 C CA . GLY B 1 9 ? 6.109 20.719 14.133 1 97.38 9 GLY B CA 1
ATOM 1385 C C . GLY B 1 9 ? 7.621 20.812 14.227 1 97.38 9 GLY B C 1
ATOM 1386 O O . GLY B 1 9 ? 8.336 20.109 13.516 1 97.38 9 GLY B O 1
ATOM 1387 N N . GLU B 1 10 ? 8.023 21.703 15.117 1 96.56 10 GLU B N 1
ATOM 1388 C CA . GLU B 1 10 ? 9.461 21.906 15.289 1 96.56 10 GLU B CA 1
ATOM 1389 C C . GLU B 1 10 ? 10.141 20.609 15.711 1 96.56 10 GLU B C 1
ATOM 1391 O O . GLU B 1 10 ? 11.227 20.281 15.219 1 96.56 10 GLU B O 1
ATOM 1396 N N . ARG B 1 11 ? 9.445 19.922 16.641 1 93.75 11 ARG B N 1
ATOM 1397 C CA . ARG B 1 11 ? 10.016 18.719 17.25 1 93.75 11 ARG B CA 1
ATOM 1398 C C . ARG B 1 11 ? 8.992 17.594 17.297 1 93.75 11 ARG B C 1
ATOM 1400 O O . ARG B 1 11 ? 7.805 17.812 17.047 1 93.75 11 ARG B O 1
ATOM 1407 N N . SER B 1 12 ? 9.516 16.391 17.5 1 91.5 12 SER B N 1
ATOM 1408 C CA . SER B 1 12 ? 8.617 15.266 17.797 1 91.5 12 SER B CA 1
ATOM 1409 C C . SER B 1 12 ? 7.828 15.508 19.078 1 91.5 12 SER B C 1
ATOM 1411 O O . SER B 1 12 ? 8.266 16.266 19.938 1 91.5 12 SER B O 1
ATOM 1413 N N . LYS B 1 13 ? 6.797 15.055 19.234 1 92.56 13 LYS B N 1
ATOM 1414 C CA . LYS B 1 13 ? 5.992 15.008 20.453 1 92.56 13 LYS B CA 1
ATOM 1415 C C . LYS B 1 13 ? 5.305 16.344 20.719 1 92.56 13 LYS B C 1
ATOM 1417 O O . LYS B 1 13 ? 4.867 16.625 21.828 1 92.56 13 LYS B O 1
ATOM 1422 N N . VAL B 1 14 ? 5.223 17.109 19.703 1 96.12 14 VAL B N 1
ATOM 1423 C CA . VAL B 1 14 ? 4.562 18.406 19.859 1 96.12 14 VAL B CA 1
ATOM 1424 C C . VAL B 1 14 ? 3.047 18.219 19.797 1 96.12 14 VAL B C 1
ATOM 1426 O O . VAL B 1 14 ? 2.289 19.141 20.109 1 96.12 14 VAL B O 1
ATOM 1429 N N . GLY B 1 15 ? 2.604 17.047 19.312 1 95.19 15 GLY B N 1
ATOM 1430 C CA . GLY B 1 15 ? 1.174 16.781 19.266 1 95.19 15 GLY B CA 1
ATOM 1431 C C . GLY B 1 15 ? 0.623 16.656 17.859 1 95.19 15 GLY B C 1
ATOM 1432 O O . GLY B 1 15 ? -0.576 16.844 17.641 1 95.19 15 GLY B O 1
ATOM 1433 N N . LYS B 1 16 ? 1.439 16.406 16.875 1 96.38 16 LYS B N 1
ATOM 1434 C CA . LYS B 1 16 ? 1 16.312 15.492 1 96.38 16 LYS B CA 1
ATOM 1435 C C . LYS B 1 16 ? -0.038 15.211 15.305 1 96.38 16 LYS B C 1
ATOM 1437 O O . LYS B 1 16 ? -1.086 15.438 14.695 1 96.38 16 LYS B O 1
ATOM 1442 N N . THR B 1 17 ? 0.242 14.078 15.797 1 94.38 17 THR B N 1
ATOM 1443 C CA . THR B 1 17 ? -0.667 12.945 15.648 1 94.38 17 THR B CA 1
ATOM 1444 C C . THR B 1 17 ? -2.029 13.266 16.266 1 94.38 17 THR B C 1
ATOM 1446 O O . THR B 1 17 ? -3.066 12.977 15.664 1 94.38 17 THR B O 1
ATOM 1449 N N . PHE B 1 18 ? -2.027 13.922 17.438 1 96 18 PHE B N 1
ATOM 1450 C CA . PHE B 1 18 ? -3.264 14.328 18.094 1 96 18 PHE B CA 1
ATOM 1451 C C . PHE B 1 18 ? -4.082 15.242 17.188 1 96 18 PHE B C 1
ATOM 1453 O O . PHE B 1 18 ? -5.281 15.031 17 1 96 18 PHE B O 1
ATOM 1460 N N . VAL B 1 19 ? -3.406 16.188 16.672 1 98.19 19 VAL B N 1
ATOM 1461 C CA . VAL B 1 19 ? -4.066 17.156 15.805 1 98.19 19 VAL B CA 1
ATOM 1462 C C . VAL B 1 19 ? -4.586 16.469 14.547 1 98.19 19 VAL B C 1
ATOM 1464 O O . VAL B 1 19 ? -5.727 16.703 14.133 1 98.19 19 VAL B O 1
ATOM 1467 N N . ILE B 1 20 ? -3.787 15.602 13.969 1 98.38 20 ILE B N 1
ATOM 1468 C CA . ILE B 1 20 ? -4.172 14.898 12.75 1 98.38 20 ILE B CA 1
ATOM 1469 C C . ILE B 1 20 ? -5.398 14.031 13.016 1 98.38 20 ILE B C 1
ATOM 1471 O O . ILE B 1 20 ? -6.355 14.039 12.234 1 98.38 20 ILE B O 1
ATOM 1475 N N . GLU B 1 21 ? -5.426 13.336 14.07 1 98 21 GLU B N 1
ATOM 1476 C CA . GLU B 1 21 ? -6.574 12.508 14.422 1 98 21 GLU B CA 1
ATOM 1477 C C . GLU B 1 21 ? -7.84 13.344 14.555 1 98 21 GLU B C 1
ATOM 1479 O O . GLU B 1 21 ? -8.898 12.969 14.047 1 98 21 GLU B O 1
ATOM 1484 N N . GLY B 1 22 ? -7.688 14.406 15.273 1 98.56 22 GLY B N 1
ATOM 1485 C CA . GLY B 1 22 ? -8.828 15.297 15.43 1 98.56 22 GLY B CA 1
ATOM 1486 C C . GLY B 1 22 ? -9.328 15.859 14.109 1 98.56 22 GLY B C 1
ATOM 1487 O O . GLY B 1 22 ? -10.539 15.945 13.891 1 98.56 22 GLY B O 1
ATOM 1488 N N . LEU B 1 23 ? -8.383 16.234 13.289 1 98.81 23 LEU B N 1
ATOM 1489 C CA . LEU B 1 23 ? -8.727 16.766 11.969 1 98.81 23 LEU B CA 1
ATOM 1490 C C . LEU B 1 23 ? -9.445 15.711 11.141 1 98.81 23 LEU B C 1
ATOM 1492 O O . LEU B 1 23 ? -10.445 16 10.477 1 98.81 23 LEU B O 1
ATOM 1496 N N . ILE B 1 24 ? -8.922 14.453 11.125 1 98.81 24 ILE B N 1
ATOM 1497 C CA . ILE B 1 24 ? -9.547 13.375 10.375 1 98.81 24 ILE B CA 1
ATOM 1498 C C . ILE B 1 24 ? -11.008 13.227 10.789 1 98.81 24 ILE B C 1
ATOM 1500 O O . ILE B 1 24 ? -11.906 13.219 9.945 1 98.81 24 ILE B O 1
ATOM 1504 N N . ARG B 1 25 ? -11.281 13.188 12.062 1 98.69 25 ARG B N 1
ATOM 1505 C CA . ARG B 1 25 ? -12.633 13 12.578 1 98.69 25 ARG B CA 1
ATOM 1506 C C . ARG B 1 25 ? -13.547 14.141 12.141 1 98.69 25 ARG B C 1
ATOM 1508 O O . ARG B 1 25 ? -14.672 13.906 11.703 1 98.69 25 ARG B O 1
ATOM 1515 N N . GLU B 1 26 ? -13.039 15.32 12.344 1 98.88 26 GLU B N 1
ATOM 1516 C CA . GLU B 1 26 ? -13.852 16.484 12 1 98.88 26 GLU B CA 1
ATOM 1517 C C . GLU B 1 26 ? -14.156 16.516 10.5 1 98.88 26 GLU B C 1
ATOM 1519 O O . GLU B 1 26 ? -15.297 16.766 10.109 1 98.88 26 GLU B O 1
ATOM 1524 N N . LEU B 1 27 ? -13.156 16.25 9.695 1 98.81 27 LEU B N 1
ATOM 1525 C CA . LEU B 1 27 ? -13.336 16.281 8.25 1 98.81 27 LEU B CA 1
ATOM 1526 C C . LEU B 1 27 ? -14.273 15.164 7.789 1 98.81 27 LEU B C 1
ATOM 1528 O O . LEU B 1 27 ? -15.102 15.375 6.898 1 98.81 27 LEU B O 1
ATOM 1532 N N . LYS B 1 28 ? -14.148 14.016 8.383 1 98.62 28 LYS B N 1
ATOM 1533 C CA . LYS B 1 28 ? -15.055 12.906 8.094 1 98.62 28 LYS B CA 1
ATOM 1534 C C . LYS B 1 28 ? -16.5 13.258 8.453 1 98.62 28 LYS B C 1
ATOM 1536 O O . LYS B 1 28 ? -17.422 12.945 7.711 1 98.62 28 LYS B O 1
ATOM 1541 N N . LYS B 1 29 ? -16.656 13.891 9.562 1 98.31 29 LYS B N 1
ATOM 1542 C CA . LYS B 1 29 ? -17.969 14.344 9.992 1 98.31 29 LYS B CA 1
ATOM 1543 C C . LYS B 1 29 ? -18.609 15.25 8.938 1 98.31 29 LYS B C 1
ATOM 1545 O O . LYS B 1 29 ? -19.828 15.25 8.781 1 98.31 29 LYS B O 1
ATOM 1550 N N . ARG B 1 30 ? -17.828 15.922 8.266 1 98.62 30 ARG B N 1
ATOM 1551 C CA . ARG B 1 30 ? -18.297 16.859 7.25 1 98.62 30 ARG B CA 1
ATOM 1552 C C . ARG B 1 30 ? -18.562 16.141 5.93 1 98.62 30 ARG B C 1
ATOM 1554 O O . ARG B 1 30 ? -18.938 16.766 4.941 1 98.62 30 ARG B O 1
ATOM 1561 N N . GLY B 1 31 ? -18.312 14.867 5.867 1 98.25 31 GLY B N 1
ATOM 1562 C CA . GLY B 1 31 ? -18.609 14.062 4.688 1 98.25 31 GLY B CA 1
ATOM 1563 C C . GLY B 1 31 ? -17.453 14.008 3.707 1 98.25 31 GLY B C 1
ATOM 1564 O O . GLY B 1 31 ? -17.625 13.617 2.551 1 98.25 31 GLY B O 1
ATOM 1565 N N . LEU B 1 32 ? -16.25 14.406 4.148 1 98.62 32 LEU B N 1
ATOM 1566 C CA . LEU B 1 32 ? -15.086 14.422 3.266 1 98.62 32 LEU B CA 1
ATOM 1567 C C . LEU B 1 32 ? -14.273 13.148 3.414 1 98.62 32 LEU B C 1
ATOM 1569 O O . LEU B 1 32 ? -14.219 12.562 4.496 1 98.62 32 LEU B O 1
ATOM 1573 N N . THR B 1 33 ? -13.656 12.688 2.301 1 98.56 33 THR B N 1
ATOM 1574 C CA . THR B 1 33 ? -12.719 11.57 2.357 1 98.56 33 THR B CA 1
ATOM 1575 C C . THR B 1 33 ? -11.312 12.062 2.656 1 98.56 33 THR B C 1
ATOM 1577 O O . THR B 1 33 ? -10.906 13.133 2.191 1 98.56 33 THR B O 1
ATOM 1580 N N . VAL B 1 34 ? -10.594 11.289 3.492 1 98.81 34 VAL B N 1
ATOM 1581 C CA . VAL B 1 34 ? -9.312 11.781 3.986 1 98.81 34 VAL B CA 1
ATOM 1582 C C . VAL B 1 34 ? -8.242 10.703 3.807 1 98.81 34 VAL B C 1
ATOM 1584 O O . VAL B 1 34 ? -8.484 9.523 4.062 1 98.81 34 VAL B O 1
ATOM 1587 N N . ALA B 1 35 ? -7.07 11.086 3.344 1 98.81 35 ALA B N 1
ATOM 1588 C CA . ALA B 1 35 ? -5.852 10.273 3.371 1 98.81 35 ALA B CA 1
ATOM 1589 C C . ALA B 1 35 ? -4.773 10.93 4.23 1 98.81 35 ALA B C 1
ATOM 1591 O O . ALA B 1 35 ? -4.789 12.148 4.43 1 98.81 35 ALA B O 1
ATOM 1592 N N . THR B 1 36 ? -3.895 10.102 4.727 1 98.44 36 THR B N 1
ATOM 1593 C CA . THR B 1 36 ? -2.734 10.617 5.441 1 98.44 36 THR B CA 1
ATOM 1594 C C . THR B 1 36 ? -1.444 10.039 4.871 1 98.44 36 THR B C 1
ATOM 1596 O O . THR B 1 36 ? -1.421 8.891 4.418 1 98.44 36 THR B O 1
ATOM 1599 N N . ILE B 1 37 ? -0.431 10.836 4.855 1 97.94 37 ILE B N 1
ATOM 1600 C CA . ILE B 1 37 ? 0.925 10.445 4.488 1 97.94 37 ILE B CA 1
ATOM 1601 C C . ILE B 1 37 ? 1.885 10.781 5.629 1 97.94 37 ILE B C 1
ATOM 1603 O O . ILE B 1 37 ? 1.87 11.898 6.152 1 97.94 37 ILE B O 1
ATOM 1607 N N . LYS B 1 38 ? 2.6 9.805 6.062 1 96.06 38 LYS B N 1
ATOM 1608 C CA . LYS B 1 38 ? 3.607 10.039 7.09 1 96.06 38 LYS B CA 1
ATOM 1609 C C . LYS B 1 38 ? 4.996 9.633 6.605 1 96.06 38 LYS B C 1
ATOM 1611 O O . LYS B 1 38 ? 5.172 8.539 6.07 1 96.06 38 LYS B O 1
ATOM 1616 N N . HIS B 1 39 ? 5.914 10.539 6.793 1 95.06 39 HIS B N 1
ATOM 1617 C CA . HIS B 1 39 ? 7.316 10.211 6.539 1 95.06 39 HIS B CA 1
ATOM 1618 C C . HIS B 1 39 ? 8 9.703 7.801 1 95.06 39 HIS B C 1
ATOM 1620 O O . HIS B 1 39 ? 8.008 10.383 8.828 1 95.06 39 HIS B O 1
ATOM 1626 N N . ASP B 1 40 ? 8.562 8.477 7.723 1 89.94 40 ASP B N 1
ATOM 1627 C CA . ASP B 1 40 ? 9.352 7.934 8.82 1 89.94 40 ASP B CA 1
ATOM 1628 C C . ASP B 1 40 ? 10.844 7.918 8.477 1 89.94 40 ASP B C 1
ATOM 1630 O O . ASP B 1 40 ? 11.305 7.039 7.75 1 89.94 40 ASP B O 1
ATOM 1634 N N . VAL B 1 41 ? 11.562 8.805 9.031 1 81.69 41 VAL B N 1
ATOM 1635 C CA . VAL B 1 41 ? 12.977 9.016 8.734 1 81.69 41 VAL B CA 1
ATOM 1636 C C . VAL B 1 41 ? 13.789 7.801 9.18 1 81.69 41 VAL B C 1
ATOM 1638 O O . VAL B 1 41 ? 14.82 7.484 8.586 1 81.69 41 VAL B O 1
ATOM 1641 N N . HIS B 1 42 ? 13.383 7.086 10.219 1 81.62 42 HIS B N 1
ATOM 1642 C CA . HIS B 1 42 ? 14.156 6 10.812 1 81.62 42 HIS B CA 1
ATOM 1643 C C . HIS B 1 42 ? 13.82 4.664 10.156 1 81.62 42 HIS B C 1
ATOM 1645 O O . HIS B 1 42 ? 14.477 3.654 10.43 1 81.62 42 HIS B O 1
ATOM 1651 N N . GLY B 1 43 ? 12.891 4.699 9.328 1 81 43 GLY B N 1
ATOM 1652 C CA . GLY B 1 43 ? 12.43 3.447 8.75 1 81 43 GLY B CA 1
ATOM 1653 C C . GLY B 1 43 ? 11.312 2.797 9.531 1 81 43 GLY B C 1
ATOM 1654 O O . GLY B 1 43 ? 11.031 3.189 10.664 1 81 43 GLY B O 1
ATOM 1655 N N . PHE B 1 44 ? 10.578 1.781 8.883 1 80.75 44 PHE B N 1
ATOM 1656 C CA . PHE B 1 44 ? 9.461 1.108 9.539 1 80.75 44 PHE B CA 1
ATOM 1657 C C . PHE B 1 44 ? 9.305 -0.312 9.008 1 80.75 44 PHE B C 1
ATOM 1659 O O . PHE B 1 44 ? 9.914 -0.676 8 1 80.75 44 PHE B O 1
ATOM 1666 N N . ASP B 1 45 ? 8.656 -1.116 9.883 1 77.56 45 ASP B N 1
ATOM 1667 C CA . ASP B 1 45 ? 8.195 -2.428 9.438 1 77.56 45 ASP B CA 1
ATOM 1668 C C . ASP B 1 45 ? 6.703 -2.604 9.711 1 77.56 45 ASP B C 1
ATOM 1670 O O . ASP B 1 45 ? 6.27 -2.574 10.867 1 77.56 45 ASP B O 1
ATOM 1674 N N . ILE B 1 46 ? 5.922 -2.637 8.695 1 77.31 46 ILE B N 1
ATOM 1675 C CA . ILE B 1 46 ? 4.477 -2.715 8.867 1 77.31 46 ILE B CA 1
ATOM 1676 C C . ILE B 1 46 ? 4.043 -4.18 8.914 1 77.31 46 ILE B C 1
ATOM 1678 O O . ILE B 1 46 ? 2.99 -4.5 9.477 1 77.31 46 ILE B O 1
ATOM 1682 N N . ASP B 1 47 ? 4.836 -5.008 8.328 1 72.5 47 ASP B N 1
ATOM 1683 C CA . ASP B 1 47 ? 4.43 -6.406 8.25 1 72.5 47 ASP B CA 1
ATOM 1684 C C . ASP B 1 47 ? 4.742 -7.145 9.547 1 72.5 47 ASP B C 1
ATOM 1686 O O . ASP B 1 47 ? 5.621 -6.73 10.312 1 72.5 47 ASP B O 1
ATOM 1690 N N . LYS B 1 48 ? 3.861 -7.938 9.883 1 72.06 48 LYS B N 1
ATOM 1691 C CA . LYS B 1 48 ? 4.086 -8.797 11.039 1 72.06 48 LYS B CA 1
ATOM 1692 C C . LYS B 1 48 ? 4.914 -10.023 10.664 1 72.06 48 LYS B C 1
ATOM 1694 O O . LYS B 1 48 ? 4.605 -10.711 9.688 1 72.06 48 LYS B O 1
ATOM 1699 N N . LYS B 1 49 ? 5.906 -10.273 11.438 1 68.62 49 LYS B N 1
ATOM 1700 C CA . LYS B 1 49 ? 6.773 -11.43 11.219 1 68.62 49 LYS B CA 1
ATOM 1701 C C . LYS B 1 49 ? 5.961 -12.719 11.109 1 68.62 49 LYS B C 1
ATOM 1703 O O . LYS B 1 49 ? 5.059 -12.953 11.914 1 68.62 49 LYS B O 1
ATOM 1708 N N . GLY B 1 50 ? 6.293 -13.445 9.961 1 69 50 GLY B N 1
ATOM 1709 C CA . GLY B 1 50 ? 5.688 -14.758 9.805 1 69 50 GLY B CA 1
ATOM 1710 C C . GLY B 1 50 ? 4.473 -14.75 8.891 1 69 50 GLY B C 1
ATOM 1711 O O . GLY B 1 50 ? 4.023 -15.797 8.438 1 69 50 GLY B O 1
ATOM 1712 N N . LYS B 1 51 ? 4.02 -13.523 8.664 1 78.38 51 LYS B N 1
ATOM 1713 C CA . LYS B 1 51 ? 2.889 -13.438 7.738 1 78.38 51 LYS B CA 1
ATOM 1714 C C . LYS B 1 51 ? 3.354 -13.547 6.289 1 78.38 51 LYS B C 1
ATOM 1716 O O . LYS B 1 51 ? 4.543 -13.406 6.004 1 78.38 51 LYS B O 1
ATOM 1721 N N . ASP B 1 52 ? 2.455 -13.891 5.402 1 82.81 52 ASP B N 1
ATOM 1722 C CA . ASP B 1 52 ? 2.785 -14.156 4.004 1 82.81 52 ASP B CA 1
ATOM 1723 C C . ASP B 1 52 ? 3.523 -12.977 3.381 1 82.81 52 ASP B C 1
ATOM 1725 O O . ASP B 1 52 ? 4.477 -13.164 2.621 1 82.81 52 ASP B O 1
ATOM 1729 N N . THR B 1 53 ? 3.084 -11.797 3.777 1 84.44 53 THR B N 1
ATOM 1730 C CA . THR B 1 53 ? 3.734 -10.617 3.219 1 84.44 53 THR B CA 1
ATOM 1731 C C . THR B 1 53 ? 5.195 -10.547 3.654 1 84.44 53 THR B C 1
ATOM 1733 O O . THR B 1 53 ? 6.074 -10.242 2.846 1 84.44 53 THR B O 1
ATOM 1736 N N . TYR B 1 54 ? 5.426 -10.867 4.863 1 86.06 54 TYR B N 1
ATOM 1737 C CA . TYR B 1 54 ? 6.789 -10.883 5.387 1 86.06 54 TYR B CA 1
ATOM 1738 C C . TYR B 1 54 ? 7.633 -11.938 4.676 1 86.06 54 TYR B C 1
ATOM 1740 O O . TYR B 1 54 ? 8.75 -11.648 4.238 1 86.06 54 TYR B O 1
ATOM 1748 N N . LYS B 1 55 ? 7.094 -13.094 4.5 1 91 55 LYS B N 1
ATOM 1749 C CA . LYS B 1 55 ? 7.805 -14.188 3.854 1 91 55 LYS B CA 1
ATOM 1750 C C . LYS B 1 55 ? 8.156 -13.844 2.41 1 91 55 LYS B C 1
ATOM 1752 O O . LYS B 1 55 ? 9.273 -14.117 1.954 1 91 55 LYS B O 1
ATOM 1757 N N . HIS B 1 56 ? 7.27 -13.25 1.734 1 95.06 56 HIS B N 1
ATOM 1758 C CA . HIS B 1 56 ? 7.5 -12.898 0.34 1 95.06 56 HIS B CA 1
ATOM 1759 C C . HIS B 1 56 ? 8.586 -11.836 0.218 1 95.06 56 HIS B C 1
ATOM 1761 O O . HIS B 1 56 ? 9.453 -11.93 -0.655 1 95.06 56 HIS B O 1
ATOM 1767 N N . ARG B 1 57 ? 8.547 -10.891 1.106 1 92.94 57 ARG B N 1
ATOM 1768 C CA . ARG B 1 57 ? 9.57 -9.852 1.098 1 92.94 57 ARG B CA 1
ATOM 1769 C C . ARG B 1 57 ? 10.945 -10.43 1.408 1 92.94 57 ARG B C 1
ATOM 1771 O O . ARG B 1 57 ? 11.93 -10.109 0.735 1 92.94 57 ARG B O 1
ATOM 1778 N N . GLU B 1 58 ? 10.938 -11.281 2.373 1 92.81 58 GLU B N 1
ATOM 1779 C CA . GLU B 1 58 ? 12.195 -11.922 2.754 1 92.81 58 GLU B CA 1
ATOM 1780 C C . GLU B 1 58 ? 12.758 -12.75 1.604 1 92.81 58 GLU B C 1
ATOM 1782 O O . GLU B 1 58 ? 13.977 -12.844 1.439 1 92.81 58 GLU B O 1
ATOM 1787 N N . ALA B 1 59 ? 11.82 -13.305 0.851 1 96.12 59 ALA B N 1
ATOM 1788 C CA . ALA B 1 59 ? 12.234 -14.125 -0.288 1 96.12 59 ALA B CA 1
ATOM 1789 C C . ALA B 1 59 ? 12.781 -13.25 -1.417 1 96.12 59 ALA B C 1
ATOM 1791 O O . ALA B 1 59 ? 13.43 -13.758 -2.342 1 96.12 59 ALA B O 1
ATOM 1792 N N . GLY B 1 60 ? 12.43 -11.938 -1.391 1 97.06 60 GLY B N 1
ATOM 1793 C CA . GLY B 1 60 ? 13.055 -11.047 -2.355 1 97.06 60 GLY B CA 1
ATOM 1794 C C . GLY B 1 60 ? 12.047 -10.234 -3.15 1 97.06 60 GLY B C 1
ATOM 1795 O O . GLY B 1 60 ? 12.422 -9.422 -3.996 1 97.06 60 GLY B O 1
ATOM 1796 N N . ALA B 1 61 ? 10.766 -10.477 -2.898 1 97.88 61 ALA B N 1
ATOM 1797 C CA . ALA B 1 61 ? 9.758 -9.68 -3.609 1 97.88 61 ALA B CA 1
ATOM 1798 C C . ALA B 1 61 ? 9.898 -8.195 -3.281 1 97.88 61 ALA B C 1
ATOM 1800 O O . ALA B 1 61 ? 10 -7.82 -2.109 1 97.88 61 ALA B O 1
ATOM 1801 N N . GLU B 1 62 ? 9.867 -7.336 -4.309 1 97.62 62 GLU B N 1
ATOM 1802 C CA . GLU B 1 62 ? 10.047 -5.902 -4.109 1 97.62 62 GLU B CA 1
ATOM 1803 C C . GLU B 1 62 ? 8.719 -5.203 -3.846 1 97.62 62 GLU B C 1
ATOM 1805 O O . GLU B 1 62 ? 8.688 -4.094 -3.314 1 97.62 62 GLU B O 1
ATOM 1810 N N . THR B 1 63 ? 7.652 -5.781 -4.273 1 97.94 63 THR B N 1
ATOM 1811 C CA . THR B 1 63 ? 6.301 -5.309 -4.012 1 97.94 63 THR B CA 1
ATOM 1812 C C . THR B 1 63 ? 5.406 -6.457 -3.553 1 97.94 63 THR B C 1
ATOM 1814 O O . THR B 1 63 ? 5.352 -7.504 -4.199 1 97.94 63 THR B O 1
ATOM 1817 N N . VAL B 1 64 ? 4.773 -6.227 -2.438 1 97.19 64 VAL B N 1
ATOM 1818 C CA . VAL B 1 64 ? 3.816 -7.195 -1.912 1 97.19 64 VAL B CA 1
ATOM 1819 C C . VAL B 1 64 ? 2.459 -6.523 -1.715 1 97.19 64 VAL B C 1
ATOM 1821 O O . VAL B 1 64 ? 2.369 -5.461 -1.094 1 97.19 64 VAL B O 1
ATOM 1824 N N . ILE B 1 65 ? 1.433 -7.148 -2.27 1 97.31 65 ILE B N 1
ATOM 1825 C CA . ILE B 1 65 ? 0.083 -6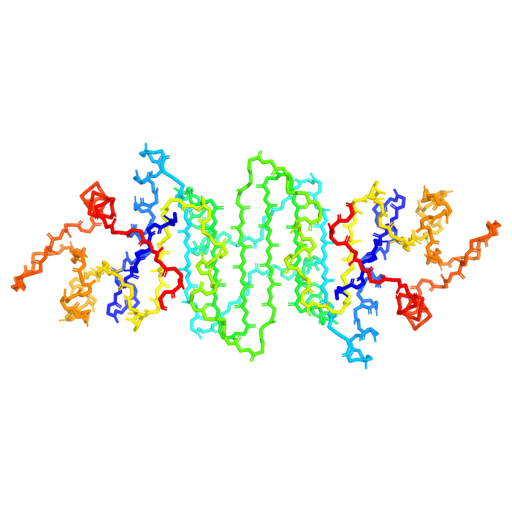.602 -2.193 1 97.31 65 ILE B CA 1
ATOM 1826 C C . ILE B 1 65 ? -0.86 -7.637 -1.586 1 97.31 65 ILE B C 1
ATOM 1828 O O . ILE B 1 65 ? -0.865 -8.797 -2 1 97.31 65 ILE B O 1
ATOM 1832 N N . ILE B 1 66 ? -1.567 -7.238 -0.601 1 95.56 66 ILE B N 1
ATOM 1833 C CA . ILE B 1 66 ? -2.631 -8.055 -0.028 1 95.56 66 ILE B CA 1
ATOM 1834 C C . ILE B 1 66 ? -3.977 -7.359 -0.216 1 95.56 66 ILE B C 1
ATOM 1836 O O . ILE B 1 66 ? -4.113 -6.168 0.082 1 95.56 66 ILE B O 1
ATOM 1840 N N . SER B 1 67 ? -4.918 -8.125 -0.729 1 95.5 67 SER B N 1
ATOM 1841 C CA . SER B 1 67 ? -6.227 -7.547 -1.024 1 95.5 67 SER B CA 1
ATOM 1842 C C . SER B 1 67 ? -7.348 -8.367 -0.405 1 95.5 67 SER B C 1
ATOM 1844 O O . SER B 1 67 ? -7.266 -9.594 -0.346 1 95.5 67 SER B O 1
ATOM 1846 N N . SER B 1 68 ? -8.312 -7.723 0.037 1 94.44 68 SER B N 1
ATOM 1847 C CA . SER B 1 68 ? -9.578 -8.297 0.485 1 94.44 68 SER B CA 1
ATOM 1848 C C . SER B 1 68 ? -10.758 -7.434 0.047 1 94.44 68 SER B C 1
ATOM 1850 O O . SER B 1 68 ? -10.586 -6.473 -0.706 1 94.44 68 SER B O 1
ATOM 1852 N N . LYS B 1 69 ? -11.922 -7.883 0.472 1 93.44 69 LYS B N 1
ATOM 1853 C CA . LYS B 1 69 ? -13.125 -7.141 0.117 1 93.44 69 LYS B CA 1
ATOM 1854 C C . LYS B 1 69 ? -13.117 -5.742 0.733 1 93.44 69 LYS B C 1
ATOM 1856 O O . LYS B 1 69 ? -13.641 -4.797 0.146 1 93.44 69 LYS B O 1
ATOM 1861 N N . SER B 1 70 ? -12.422 -5.555 1.869 1 93.31 70 SER B N 1
ATOM 1862 C CA . SER B 1 70 ? -12.617 -4.316 2.613 1 93.31 70 SER B CA 1
ATOM 1863 C C . SER B 1 70 ? -11.312 -3.537 2.748 1 93.31 70 SER B C 1
ATOM 1865 O O . SER B 1 70 ? -11.312 -2.393 3.207 1 93.31 70 SER B O 1
ATOM 1867 N N . ARG B 1 71 ? -10.203 -4.168 2.322 1 94.94 71 ARG B N 1
ATOM 1868 C CA . ARG B 1 71 ? -8.922 -3.51 2.57 1 94.94 71 ARG B CA 1
ATOM 1869 C C . ARG B 1 71 ? -7.891 -3.902 1.52 1 94.94 71 ARG B C 1
ATOM 1871 O O . ARG B 1 71 ? -7.898 -5.031 1.026 1 94.94 71 ARG B O 1
ATOM 1878 N N . LEU B 1 72 ? -7.055 -3.049 1.152 1 96.31 72 LEU B N 1
ATOM 1879 C CA . LEU B 1 72 ? -5.898 -3.244 0.283 1 96.31 72 LEU B CA 1
ATOM 1880 C C . LEU B 1 72 ? -4.629 -2.711 0.938 1 96.31 72 LEU B C 1
ATOM 1882 O O . LEU B 1 72 ? -4.621 -1.601 1.475 1 96.31 72 LEU B O 1
ATOM 1886 N N . ALA B 1 73 ? -3.627 -3.486 0.964 1 95.12 73 ALA B N 1
ATOM 1887 C CA . ALA B 1 73 ? -2.33 -3.055 1.483 1 95.12 73 ALA B CA 1
ATOM 1888 C C . ALA B 1 73 ? -1.225 -3.287 0.457 1 95.12 73 ALA B C 1
ATOM 1890 O O . ALA B 1 73 ? -1.191 -4.324 -0.206 1 95.12 73 ALA B O 1
ATOM 1891 N N . VAL B 1 74 ? -0.408 -2.377 0.281 1 96.69 74 VAL B N 1
ATOM 1892 C CA . VAL B 1 74 ? 0.744 -2.438 -0.612 1 96.69 74 VAL B CA 1
ATOM 1893 C C . VAL B 1 74 ? 2.02 -2.135 0.169 1 96.69 74 VAL B C 1
ATOM 1895 O O . VAL B 1 74 ? 2.092 -1.137 0.891 1 96.69 74 VAL B O 1
ATOM 1898 N N . ILE B 1 75 ? 3.002 -2.959 0.005 1 95.56 75 ILE B N 1
ATOM 1899 C CA . ILE B 1 75 ? 4.324 -2.715 0.568 1 95.56 75 ILE B CA 1
ATOM 1900 C C . ILE B 1 75 ? 5.375 -2.777 -0.538 1 95.56 75 ILE B C 1
ATOM 1902 O O . ILE B 1 75 ? 5.461 -3.77 -1.267 1 95.56 75 ILE B O 1
ATOM 1906 N N . LYS B 1 76 ? 6.152 -1.759 -0.662 1 96.62 76 LYS B N 1
ATOM 1907 C CA . LYS B 1 76 ? 7.203 -1.679 -1.673 1 96.62 76 LYS B CA 1
ATOM 1908 C C . LYS B 1 76 ? 8.57 -1.481 -1.029 1 96.62 76 LYS B C 1
ATOM 1910 O O . LYS B 1 76 ? 8.75 -0.584 -0.204 1 96.62 76 LYS B O 1
ATOM 1915 N N . GLU B 1 77 ? 9.484 -2.324 -1.377 1 95.62 77 GLU B N 1
ATOM 1916 C CA . GLU B 1 77 ? 10.891 -2.076 -1.069 1 95.62 77 GLU B CA 1
ATOM 1917 C C . GLU B 1 77 ? 11.508 -1.103 -2.068 1 95.62 77 GLU B C 1
ATOM 1919 O O . GLU B 1 77 ? 11.406 -1.299 -3.281 1 95.62 77 GLU B O 1
ATOM 1924 N N . LEU B 1 78 ? 12.133 -0.113 -1.527 1 94.94 78 LEU B N 1
ATOM 1925 C CA . LEU B 1 78 ? 12.594 0.969 -2.389 1 94.94 78 LEU B CA 1
ATOM 1926 C C . LEU B 1 78 ? 14.117 1 -2.451 1 94.94 78 LEU B C 1
ATOM 1928 O O . LEU B 1 78 ? 14.789 0.688 -1.464 1 94.94 78 LEU B O 1
ATOM 1932 N N . LYS B 1 79 ? 14.656 1.313 -3.621 1 93.06 79 LYS B N 1
ATOM 1933 C CA . LYS B 1 79 ? 16.078 1.593 -3.766 1 93.06 79 LYS B CA 1
ATOM 1934 C C . LYS B 1 79 ? 16.391 3.043 -3.41 1 93.06 79 LYS B C 1
ATOM 1936 O O . LYS B 1 79 ? 17.516 3.357 -2.992 1 93.06 79 LYS B O 1
ATOM 1941 N N . GLU B 1 80 ? 15.406 3.943 -3.609 1 92.94 80 GLU B N 1
ATOM 1942 C CA . GLU B 1 80 ? 15.484 5.359 -3.26 1 92.94 80 GLU B CA 1
ATOM 1943 C C . GLU B 1 80 ? 14.133 5.883 -2.783 1 92.94 80 GLU B C 1
ATOM 1945 O O . GLU B 1 80 ? 13.094 5.293 -3.078 1 92.94 80 GLU B O 1
ATOM 1950 N N . GLU B 1 81 ? 14.227 6.902 -2.117 1 93.38 81 GLU B N 1
ATOM 1951 C CA . GLU B 1 81 ? 13.008 7.473 -1.558 1 93.38 81 GLU B CA 1
ATOM 1952 C C . GLU B 1 81 ? 12.062 7.938 -2.66 1 93.38 81 GLU B C 1
ATOM 1954 O O . GLU B 1 81 ? 12.492 8.516 -3.66 1 93.38 81 GLU B O 1
ATOM 1959 N N . THR B 1 82 ? 10.82 7.668 -2.5 1 94.69 82 THR B N 1
ATOM 1960 C CA . THR B 1 82 ? 9.805 8.117 -3.443 1 94.69 82 THR B CA 1
ATOM 1961 C C . THR B 1 82 ? 9.516 9.602 -3.264 1 94.69 82 THR B C 1
ATOM 1963 O O . THR B 1 82 ? 9.414 10.086 -2.137 1 94.69 82 THR B O 1
ATOM 1966 N N . ASP B 1 83 ? 9.383 10.344 -4.359 1 95.44 83 ASP B N 1
ATOM 1967 C CA . ASP B 1 83 ? 9.055 11.766 -4.309 1 95.44 83 ASP B CA 1
ATOM 1968 C C . ASP B 1 83 ? 7.672 11.992 -3.703 1 95.44 83 ASP B C 1
ATOM 1970 O O . ASP B 1 83 ? 6.73 11.258 -4.004 1 95.44 83 ASP B O 1
ATOM 1974 N N . LEU B 1 84 ? 7.57 13.008 -2.932 1 96.94 84 LEU B N 1
ATOM 1975 C CA . LEU B 1 84 ? 6.32 13.305 -2.234 1 96.94 84 LEU B CA 1
ATOM 1976 C C . LEU B 1 84 ? 5.168 13.438 -3.221 1 96.94 84 LEU B C 1
ATOM 1978 O O . LEU B 1 84 ? 4.062 12.953 -2.963 1 96.94 84 LEU B O 1
ATOM 1982 N N . ASN B 1 85 ? 5.371 14.117 -4.375 1 96.69 85 ASN B N 1
ATOM 1983 C CA . ASN B 1 85 ? 4.309 14.273 -5.363 1 96.69 85 ASN B CA 1
ATOM 1984 C C . ASN B 1 85 ? 3.789 12.922 -5.844 1 96.69 85 ASN B C 1
ATOM 1986 O O . ASN B 1 85 ? 2.582 12.742 -6.031 1 96.69 85 ASN B O 1
ATOM 1990 N N . ASP B 1 86 ? 4.691 12.031 -6.027 1 96 86 ASP B N 1
ATOM 1991 C CA . ASP B 1 86 ? 4.297 10.695 -6.473 1 96 86 ASP B CA 1
ATOM 1992 C C . ASP B 1 86 ? 3.52 9.961 -5.383 1 96 86 ASP B C 1
ATOM 1994 O O . ASP B 1 86 ? 2.619 9.172 -5.68 1 96 86 ASP B O 1
ATOM 1998 N N . ILE B 1 87 ? 3.857 10.18 -4.164 1 97.62 87 ILE B N 1
ATOM 1999 C CA . ILE B 1 87 ? 3.135 9.57 -3.051 1 97.62 87 ILE B CA 1
ATOM 2000 C C . ILE B 1 87 ? 1.725 10.156 -2.975 1 97.62 87 ILE B C 1
ATOM 2002 O O . ILE B 1 87 ? 0.751 9.422 -2.793 1 97.62 87 ILE B O 1
ATOM 2006 N N . ILE B 1 88 ? 1.614 11.508 -3.146 1 98 88 ILE B N 1
ATOM 2007 C CA . ILE B 1 88 ? 0.322 12.18 -3.1 1 98 88 ILE B CA 1
ATOM 2008 C C . ILE B 1 88 ? -0.592 11.617 -4.188 1 98 88 ILE B C 1
ATOM 2010 O O . ILE B 1 88 ? -1.8 11.477 -3.979 1 98 88 ILE B O 1
ATOM 2014 N N . LYS B 1 89 ? -0.017 11.234 -5.281 1 96.75 89 LYS B N 1
ATOM 2015 C CA . LYS B 1 89 ? -0.797 10.68 -6.383 1 96.75 89 LYS B CA 1
ATOM 2016 C C . LYS B 1 89 ? -1.517 9.398 -5.957 1 96.75 89 LYS B C 1
ATOM 2018 O O . LYS B 1 89 ? -2.598 9.094 -6.465 1 96.75 89 LYS B O 1
ATOM 2023 N N . LEU B 1 90 ? -0.988 8.688 -5.07 1 96.12 90 LEU B N 1
ATOM 2024 C CA . LEU B 1 90 ? -1.58 7.441 -4.598 1 96.12 90 LEU B CA 1
ATOM 2025 C C . LEU B 1 90 ? -2.854 7.715 -3.803 1 96.12 90 LEU B C 1
ATOM 2027 O O . LEU B 1 90 ? -3.646 6.801 -3.562 1 96.12 90 LEU B O 1
ATOM 2031 N N . ALA B 1 91 ? -3.061 8.945 -3.395 1 97.31 91 ALA B N 1
ATOM 2032 C CA . ALA B 1 91 ? -4.215 9.328 -2.584 1 97.31 91 ALA B CA 1
ATOM 2033 C C . ALA B 1 91 ? -5.023 10.422 -3.268 1 97.31 91 ALA B C 1
ATOM 2035 O O . ALA B 1 91 ? -5.758 11.164 -2.607 1 97.31 91 ALA B O 1
ATOM 2036 N N . GLU B 1 92 ? -4.824 10.539 -4.594 1 96.62 92 GLU B N 1
ATOM 2037 C CA . GLU B 1 92 ? -5.406 11.664 -5.32 1 96.62 92 GLU B CA 1
ATOM 2038 C C . GLU B 1 92 ? -6.926 11.547 -5.395 1 96.62 92 GLU B C 1
ATOM 2040 O O . GLU B 1 92 ? -7.613 12.5 -5.758 1 96.62 92 GLU B O 1
ATOM 2045 N N . ASP B 1 93 ? -7.453 10.398 -5.102 1 96 93 ASP B N 1
ATOM 2046 C CA . ASP B 1 93 ? -8.891 10.18 -5.172 1 96 93 ASP B CA 1
ATOM 2047 C C . ASP B 1 93 ? -9.586 10.664 -3.902 1 96 93 ASP B C 1
ATOM 2049 O O . ASP B 1 93 ? -10.812 10.602 -3.793 1 96 93 ASP B O 1
ATOM 2053 N N . LYS B 1 94 ? -8.906 11.172 -2.881 1 98.19 94 LYS B N 1
ATOM 2054 C CA . LYS B 1 94 ? -9.477 11.68 -1.639 1 98.19 94 LYS B CA 1
ATOM 2055 C C . LYS B 1 94 ? -9.664 13.195 -1.706 1 98.19 94 LYS B C 1
ATOM 2057 O O . LYS B 1 94 ? -8.992 13.875 -2.477 1 98.19 94 LYS B O 1
ATOM 2062 N N . ASP B 1 95 ? -10.578 13.68 -0.876 1 98.62 95 ASP B N 1
ATOM 2063 C CA . ASP B 1 95 ? -10.82 15.117 -0.831 1 98.62 95 ASP B CA 1
ATOM 2064 C C . ASP B 1 95 ? -9.656 15.852 -0.172 1 98.62 95 ASP B C 1
ATOM 2066 O O . ASP B 1 95 ? -9.281 16.938 -0.599 1 98.62 95 ASP B O 1
ATOM 2070 N N . ILE B 1 96 ? -9.094 15.242 0.902 1 98.88 96 ILE B N 1
ATOM 2071 C CA . ILE B 1 96 ? -8.062 15.875 1.723 1 98.88 96 ILE B CA 1
ATOM 2072 C C . ILE B 1 96 ? -6.91 14.891 1.944 1 98.88 96 ILE B C 1
ATOM 2074 O O . ILE B 1 96 ? -7.137 13.711 2.201 1 98.88 96 ILE B O 1
ATOM 2078 N N . VAL B 1 97 ? -5.707 15.352 1.807 1 98.88 97 VAL B N 1
ATOM 2079 C CA . VAL B 1 97 ? -4.508 14.609 2.172 1 98.88 97 VAL B CA 1
ATOM 2080 C C . VAL B 1 97 ? -3.736 15.367 3.25 1 98.88 97 VAL B C 1
ATOM 2082 O O . VAL B 1 97 ? -3.318 16.516 3.037 1 98.88 97 VAL B O 1
ATOM 2085 N N . LEU B 1 98 ? -3.607 14.781 4.414 1 98.81 98 LEU B N 1
ATOM 2086 C CA . LEU B 1 98 ? -2.791 15.336 5.492 1 98.81 98 LEU B CA 1
ATOM 2087 C C . LEU B 1 98 ? -1.408 14.695 5.508 1 98.81 98 LEU B C 1
ATOM 2089 O O . LEU B 1 98 ? -1.287 13.469 5.605 1 98.81 98 LEU B O 1
ATOM 2093 N N . VAL B 1 99 ? -0.417 15.508 5.418 1 98.5 99 VAL B N 1
ATOM 2094 C CA . VAL B 1 99 ? 0.959 15.031 5.312 1 98.5 99 VAL B CA 1
ATOM 2095 C C . VAL B 1 99 ? 1.713 15.336 6.605 1 98.5 99 VAL B C 1
ATOM 2097 O O . VAL B 1 99 ? 1.745 16.484 7.059 1 98.5 99 VAL B O 1
ATOM 2100 N N . GLU B 1 100 ? 2.176 14.352 7.219 1 97.19 100 GLU B N 1
ATOM 2101 C CA . GLU B 1 100 ? 3.033 14.484 8.391 1 97.19 100 GLU B CA 1
ATOM 2102 C C . GLU B 1 100 ? 4.5 14.25 8.039 1 97.19 100 GLU B C 1
ATOM 2104 O O . GLU B 1 100 ? 4.836 13.266 7.387 1 97.19 100 GLU B O 1
ATOM 2109 N N . GLY B 1 101 ? 5.34 15.164 8.5 1 94.19 101 GLY B N 1
ATOM 2110 C CA . GLY B 1 101 ? 6.73 15.164 8.07 1 94.19 101 GLY B CA 1
ATOM 2111 C C . GLY B 1 101 ? 6.992 16.078 6.891 1 94.19 101 GLY B C 1
ATOM 2112 O O . GLY B 1 101 ? 6.422 17.156 6.797 1 94.19 101 GLY B O 1
ATOM 2113 N N . TYR B 1 102 ? 8.07 15.844 6.117 1 94.62 102 TYR B N 1
ATOM 2114 C CA . TYR B 1 102 ? 8.398 16.641 4.941 1 94.62 102 TYR B CA 1
ATOM 2115 C C . TYR B 1 102 ? 8.445 18.125 5.281 1 94.62 102 TYR B C 1
ATOM 2117 O O . TYR B 1 102 ? 7.816 18.938 4.605 1 94.62 102 TYR B O 1
ATOM 2125 N N . LYS B 1 103 ? 9.125 18.438 6.273 1 94.12 103 LYS B N 1
ATOM 2126 C CA . LYS B 1 103 ? 9.164 19.781 6.832 1 94.12 103 LYS B CA 1
ATOM 2127 C C . LYS B 1 103 ? 9.539 20.812 5.77 1 94.12 103 LYS B C 1
ATOM 2129 O O . LYS B 1 103 ? 9.086 21.953 5.809 1 94.12 103 LYS B O 1
ATOM 2134 N N . ASN B 1 104 ? 10.305 20.344 4.789 1 93.56 104 ASN B N 1
ATOM 2135 C CA . ASN B 1 104 ? 10.836 21.281 3.807 1 93.56 104 ASN B CA 1
ATOM 2136 C C . ASN B 1 104 ? 10.008 21.281 2.525 1 93.56 104 ASN B C 1
ATOM 2138 O O . ASN B 1 104 ? 10.43 21.844 1.509 1 93.56 104 ASN B O 1
ATOM 2142 N N . SER B 1 105 ? 8.898 20.625 2.582 1 95.75 105 SER B N 1
ATOM 2143 C CA . SER B 1 105 ? 8.047 20.609 1.4 1 95.75 105 SER B CA 1
ATOM 2144 C C . SER B 1 105 ? 7.512 22 1.072 1 95.75 105 SER B C 1
ATOM 2146 O O . SER B 1 105 ? 7.582 22.906 1.903 1 95.75 105 SER B O 1
ATOM 2148 N N . ASN B 1 106 ? 6.953 22.172 -0.141 1 95.44 106 ASN B N 1
ATOM 2149 C CA . ASN B 1 106 ? 6.363 23.438 -0.573 1 95.44 106 ASN B CA 1
ATOM 2150 C C . ASN B 1 106 ? 4.863 23.484 -0.304 1 95.44 106 ASN B C 1
ATOM 2152 O O . ASN B 1 106 ? 4.168 24.391 -0.775 1 95.44 106 ASN B O 1
ATOM 2156 N N . LEU B 1 107 ? 4.434 22.562 0.443 1 97.69 107 LEU B N 1
ATOM 2157 C CA . LEU B 1 107 ? 3.008 22.469 0.74 1 97.69 107 LEU B CA 1
ATOM 2158 C C . LEU B 1 107 ? 2.59 23.562 1.723 1 97.69 107 LEU B C 1
ATOM 2160 O O . LEU B 1 107 ? 3.422 24.078 2.469 1 97.69 107 LEU B O 1
ATOM 2164 N N . ARG B 1 108 ? 1.277 23.938 1.628 1 98.12 108 ARG B N 1
ATOM 2165 C CA . ARG B 1 108 ? 0.707 24.766 2.686 1 98.12 108 ARG B CA 1
ATOM 2166 C C . ARG B 1 108 ? 0.7 24.031 4.016 1 98.12 108 ARG B C 1
ATOM 2168 O O . ARG B 1 108 ? 0.461 22.812 4.059 1 98.12 108 ARG B O 1
ATOM 2175 N N . LYS B 1 109 ? 0.931 24.844 5.152 1 98.5 109 LYS B N 1
ATOM 2176 C CA . LYS B 1 109 ? 1.27 24.141 6.395 1 98.5 109 LYS B CA 1
ATOM 2177 C C . LYS B 1 109 ? 0.389 24.625 7.547 1 98.5 109 LYS B C 1
ATOM 2179 O O . LYS B 1 109 ?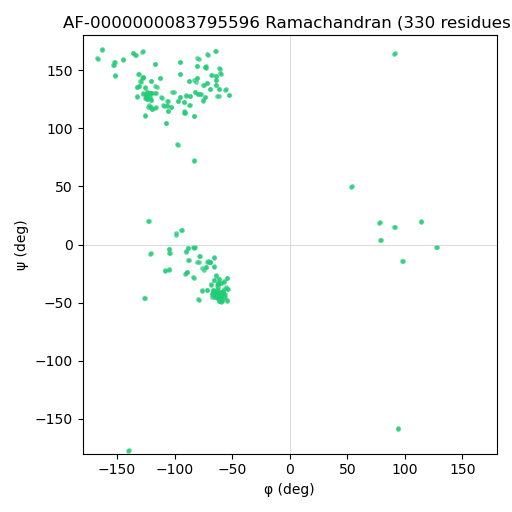 0.097 25.812 7.66 1 98.5 109 LYS B O 1
ATOM 2184 N N . ILE B 1 110 ? 0.012 23.703 8.336 1 98.81 110 ILE B N 1
ATOM 2185 C CA . ILE B 1 110 ? -0.385 23.953 9.719 1 98.81 110 ILE B CA 1
ATOM 2186 C C . ILE B 1 110 ? 0.711 23.484 10.664 1 98.81 110 ILE B C 1
ATOM 2188 O O . ILE B 1 110 ? 1.04 22.297 10.695 1 98.81 110 ILE B O 1
ATOM 2192 N N . GLU B 1 111 ? 1.314 24.391 11.375 1 98.75 111 GLU B N 1
ATOM 2193 C CA . GLU B 1 111 ? 2.359 24.016 12.32 1 98.75 111 GLU B CA 1
ATOM 2194 C C . GLU B 1 111 ? 1.8 23.859 13.734 1 98.75 111 GLU B C 1
ATOM 2196 O O . GLU B 1 111 ? 1.106 24.75 14.234 1 98.75 111 GLU B O 1
ATOM 2201 N N . VAL B 1 112 ? 2.074 22.734 14.305 1 98.75 112 VAL B N 1
ATOM 2202 C CA . VAL B 1 112 ? 1.654 22.469 15.672 1 98.75 112 VAL B CA 1
ATOM 2203 C C . VAL B 1 112 ? 2.707 23 16.656 1 98.75 112 VAL B C 1
ATOM 2205 O O . VAL B 1 112 ? 3.896 22.703 16.5 1 98.75 112 VAL B O 1
ATOM 2208 N N . TYR B 1 113 ? 2.295 23.781 17.609 1 98.5 113 TYR B N 1
ATOM 2209 C CA . TYR B 1 113 ? 3.143 24.375 18.641 1 98.5 113 TYR B CA 1
ATOM 2210 C C . TYR B 1 113 ? 2.686 23.953 20.031 1 98.5 113 TYR B C 1
ATOM 2212 O O . TYR B 1 113 ? 1.508 24.094 20.375 1 98.5 113 TYR B O 1
ATOM 2220 N N . ARG B 1 114 ? 3.582 23.422 20.688 1 97.94 114 ARG B N 1
ATOM 2221 C CA . ARG B 1 114 ? 3.342 23.047 22.078 1 97.94 114 ARG B CA 1
ATOM 2222 C C . ARG B 1 114 ? 4.34 23.734 23 1 97.94 114 ARG B C 1
ATOM 2224 O O . ARG B 1 114 ? 5.543 23.453 22.938 1 97.94 114 ARG B O 1
ATOM 2231 N N . ASN B 1 115 ? 3.896 24.5 23.891 1 95.88 115 ASN B N 1
ATOM 2232 C CA . ASN B 1 115 ? 4.719 25.391 24.719 1 95.88 115 ASN B CA 1
ATOM 2233 C C . ASN B 1 115 ? 5.793 24.609 25.469 1 95.88 115 ASN B C 1
ATOM 2235 O O . ASN B 1 115 ? 6.926 25.078 25.609 1 95.88 115 ASN B O 1
ATOM 2239 N N . LYS B 1 116 ? 5.562 23.453 25.953 1 95.88 116 LYS B N 1
ATOM 2240 C CA . LYS B 1 116 ? 6.496 22.672 26.75 1 95.88 116 LYS B CA 1
ATOM 2241 C C . LYS B 1 116 ? 7.551 22 25.875 1 95.88 116 LYS B C 1
ATOM 2243 O O . LYS B 1 116 ? 8.562 21.5 26.375 1 95.88 116 LYS B O 1
ATOM 2248 N N . VAL B 1 117 ? 7.336 22.062 24.562 1 96.5 117 VAL B N 1
ATOM 2249 C CA . VAL B 1 117 ? 8.195 21.297 23.672 1 96.5 117 VAL B CA 1
ATOM 2250 C C . VAL B 1 117 ? 8.805 22.219 22.609 1 96.5 117 VAL B C 1
ATOM 2252 O O . VAL B 1 117 ? 10.008 22.172 22.359 1 96.5 117 VAL B O 1
ATOM 2255 N N . SER B 1 118 ? 7.961 23.094 22 1 96.62 118 SER B N 1
ATOM 2256 C CA . SER B 1 118 ? 8.359 23.969 20.906 1 96.62 118 SER B CA 1
ATOM 2257 C C . SER B 1 118 ? 9.086 25.203 21.422 1 96.62 118 SER B C 1
ATOM 2259 O O . SER B 1 118 ? 8.727 25.75 22.469 1 96.62 118 SER B O 1
ATOM 2261 N N . SER B 1 119 ? 10.047 25.625 20.703 1 96 119 SER B N 1
ATOM 2262 C CA . SER B 1 119 ? 10.742 26.859 21.062 1 96 119 SER B CA 1
ATOM 2263 C C . SER B 1 119 ? 10.391 27.984 20.094 1 96 119 SER B C 1
ATOM 2265 O O . SER B 1 119 ? 10.5 29.172 20.422 1 96 119 SER B O 1
ATOM 2267 N N . LYS B 1 120 ? 9.961 27.641 18.938 1 95.69 120 LYS B N 1
ATOM 2268 C CA . LYS B 1 120 ? 9.609 28.625 17.922 1 95.69 120 LYS B CA 1
ATOM 2269 C C . LYS B 1 120 ? 8.75 27.984 16.828 1 95.69 120 LYS B C 1
ATOM 2271 O O . LYS B 1 120 ? 8.57 26.766 16.781 1 95.69 120 LYS B O 1
ATOM 2276 N N . VAL B 1 121 ? 8.211 28.812 16.031 1 96.62 121 VAL B N 1
ATOM 2277 C CA . VAL B 1 121 ? 7.555 28.406 14.805 1 96.62 121 VAL B CA 1
ATOM 2278 C C . VAL B 1 121 ? 8.57 28.391 13.656 1 96.62 121 VAL B C 1
ATOM 2280 O O . VAL B 1 121 ? 9.242 29.391 13.406 1 96.62 121 VAL B O 1
ATOM 2283 N N . ILE B 1 122 ? 8.664 27.312 12.93 1 96.69 122 ILE B N 1
ATOM 2284 C CA . ILE B 1 122 ? 9.773 27.141 12.008 1 96.69 122 ILE B CA 1
ATOM 2285 C C . ILE B 1 122 ? 9.305 27.359 10.578 1 96.69 122 ILE B C 1
ATOM 2287 O O . ILE B 1 122 ? 10.109 27.609 9.68 1 96.69 122 ILE B O 1
ATOM 2291 N N . SER B 1 123 ? 8.039 27.234 10.297 1 96.44 123 SER B N 1
ATOM 2292 C CA . SER B 1 123 ? 7.52 27.328 8.938 1 96.44 123 SER B CA 1
ATOM 2293 C C . SER B 1 123 ? 7.578 28.766 8.43 1 96.44 123 SER B C 1
ATOM 2295 O O . SER B 1 123 ? 7.285 29.719 9.164 1 96.44 123 SER B O 1
ATOM 2297 N N . PRO B 1 124 ? 7.973 28.938 7.156 1 95.31 124 PRO B N 1
ATOM 2298 C CA . PRO B 1 124 ? 7.852 30.281 6.578 1 95.31 124 PRO B CA 1
ATOM 2299 C C . PRO B 1 124 ? 6.414 30.797 6.566 1 95.31 124 PRO B C 1
ATOM 2301 O O . PRO B 1 124 ? 5.48 30.016 6.348 1 95.31 124 PRO B O 1
ATOM 2304 N N . LYS B 1 125 ? 6.227 32.094 6.719 1 94.75 125 LYS B N 1
ATOM 2305 C CA . LYS B 1 125 ? 4.906 32.719 6.848 1 94.75 125 LYS B CA 1
ATOM 2306 C C . LYS B 1 125 ? 4.074 32.5 5.586 1 94.75 125 LYS B C 1
ATOM 2308 O O . LYS B 1 125 ? 2.857 32.312 5.664 1 94.75 125 LYS B O 1
ATOM 2313 N N . ASP B 1 126 ? 4.738 32.531 4.473 1 94.75 126 ASP B N 1
ATOM 2314 C CA . ASP B 1 126 ? 4.016 32.438 3.211 1 94.75 126 ASP B CA 1
ATOM 2315 C C . ASP B 1 126 ? 3.465 31.016 2.998 1 94.75 126 ASP B C 1
ATOM 2317 O O . ASP B 1 126 ? 2.598 30.797 2.148 1 94.75 126 ASP B O 1
ATOM 2321 N N . LYS B 1 127 ? 3.928 30.062 3.76 1 96.56 127 LYS B N 1
ATOM 2322 C CA . LYS B 1 127 ? 3.428 28.688 3.648 1 96.56 127 LYS B CA 1
ATOM 2323 C C . LYS B 1 127 ? 2.492 28.359 4.809 1 96.56 127 LYS B C 1
ATOM 2325 O O . LYS B 1 127 ? 1.854 27.297 4.809 1 96.56 127 LYS B O 1
ATOM 2330 N N . LEU B 1 128 ? 2.395 29.188 5.719 1 97.44 128 LEU B N 1
ATOM 2331 C CA . LEU B 1 128 ? 1.654 28.922 6.945 1 97.44 128 LEU B CA 1
ATOM 2332 C C . LEU B 1 128 ? 0.181 29.281 6.781 1 97.44 128 LEU B C 1
ATOM 2334 O O . LEU B 1 128 ? -0.15 30.422 6.465 1 97.44 128 LEU B O 1
ATOM 2338 N N . ILE B 1 129 ? -0.612 28.25 6.973 1 98.31 129 ILE B N 1
ATOM 2339 C CA . ILE B 1 129 ? -2.053 28.469 7.055 1 98.31 129 ILE B CA 1
ATOM 2340 C C . ILE B 1 129 ? -2.424 28.969 8.445 1 98.31 129 ILE B C 1
ATOM 2342 O O . ILE B 1 129 ? -3.15 29.969 8.578 1 98.31 129 ILE B O 1
ATOM 2346 N N . ALA B 1 130 ? -1.894 28.312 9.453 1 98.5 130 ALA B N 1
ATOM 2347 C CA . ALA B 1 130 ? -2.113 28.625 10.859 1 98.5 130 ALA B CA 1
ATOM 2348 C C . ALA B 1 130 ? -1.123 27.875 11.75 1 98.5 130 ALA B C 1
ATOM 2350 O O . ALA B 1 130 ? -0.46 26.938 11.297 1 98.5 130 ALA B O 1
ATOM 2351 N N . VAL B 1 131 ? -0.98 28.391 12.938 1 98.69 131 VAL B N 1
ATOM 2352 C CA . VAL B 1 131 ? -0.312 27.641 14 1 98.69 131 VAL B CA 1
ATOM 2353 C C . VAL B 1 131 ? -1.351 27.078 14.969 1 98.69 131 VAL B C 1
ATOM 2355 O O . VAL B 1 131 ? -2.188 27.828 15.484 1 98.69 131 VAL B O 1
ATOM 2358 N N . ALA B 1 132 ? -1.383 25.781 15.062 1 98.75 132 ALA B N 1
ATOM 2359 C CA . ALA B 1 132 ? -2.191 25.109 16.078 1 98.75 132 ALA B CA 1
ATOM 2360 C C . ALA B 1 132 ? -1.45 25.047 17.406 1 98.75 132 ALA B C 1
ATOM 2362 O O . ALA B 1 132 ? -0.506 24.266 17.562 1 98.75 132 ALA B O 1
ATOM 2363 N N . SER B 1 133 ? -1.893 25.781 18.422 1 98.62 133 SER B N 1
ATOM 2364 C CA . SER B 1 133 ? -1.077 26.016 19.609 1 98.62 133 SER B CA 1
ATOM 2365 C C . SER B 1 133 ? -1.869 25.75 20.891 1 98.62 133 SER B C 1
ATOM 2367 O O . SER B 1 133 ? -3.086 25.953 20.922 1 98.62 133 SER B O 1
ATOM 2369 N N . ASP B 1 134 ? -1.176 25.281 21.875 1 98.19 134 ASP B N 1
ATOM 2370 C CA . ASP B 1 134 ? -1.826 25.094 23.172 1 98.19 134 ASP B CA 1
ATOM 2371 C C . ASP B 1 134 ? -1.73 26.359 24.016 1 98.19 134 ASP B C 1
ATOM 2373 O O . ASP B 1 134 ? -2.262 26.406 25.125 1 98.19 134 ASP B O 1
ATOM 2377 N N . VAL B 1 135 ? -1.031 27.438 23.516 1 97.5 135 VAL B N 1
ATOM 2378 C CA . VAL B 1 135 ? -0.902 28.719 24.203 1 97.5 135 VAL B CA 1
ATOM 2379 C C . VAL B 1 135 ? -1.111 29.859 23.219 1 97.5 135 VAL B C 1
ATOM 2381 O O . VAL B 1 135 ? -1.077 29.656 22 1 97.5 135 VAL B O 1
ATOM 2384 N N . LYS B 1 136 ? -1.328 31 23.812 1 95.12 136 LYS B N 1
ATOM 2385 C CA . LYS B 1 136 ? -1.403 32.188 22.984 1 95.12 136 LYS B CA 1
ATOM 2386 C C . LYS B 1 136 ? -0.019 32.594 22.484 1 95.12 136 LYS B C 1
ATOM 2388 O O . LYS B 1 136 ? 0.953 32.562 23.25 1 95.12 136 LYS B O 1
ATOM 2393 N N . LEU B 1 137 ? 0.094 32.75 21.203 1 94 137 LEU B N 1
ATOM 2394 C CA . LEU B 1 137 ? 1.331 33.25 20.609 1 94 137 LEU B CA 1
ATOM 2395 C C . LEU B 1 137 ? 1.11 34.594 19.938 1 94 137 LEU B C 1
ATOM 2397 O O . LEU B 1 137 ? 0.036 34.844 19.406 1 94 137 LEU B O 1
ATOM 2401 N N . ASN B 1 138 ? 1.99 35.469 20.156 1 91.44 138 ASN B N 1
ATOM 2402 C CA . ASN B 1 138 ? 1.966 36.75 19.469 1 91.44 138 ASN B CA 1
ATOM 2403 C C . ASN B 1 138 ? 2.891 36.75 18.25 1 91.44 138 ASN B C 1
ATOM 2405 O O . ASN B 1 138 ? 4.078 37.062 18.375 1 91.44 138 ASN B O 1
ATOM 2409 N N . LEU B 1 139 ? 2.438 36.312 17.172 1 91.12 139 LEU B N 1
ATOM 2410 C CA . LEU B 1 139 ? 3.191 36.281 15.922 1 91.12 139 LEU B CA 1
ATOM 2411 C C . LEU B 1 139 ? 2.496 37.094 14.844 1 91.12 139 LEU B C 1
ATOM 2413 O O . LEU B 1 139 ? 1.341 36.844 14.5 1 91.12 139 LEU B O 1
ATOM 2417 N N . ASP B 1 140 ? 3.129 38.062 14.398 1 90.81 140 ASP B N 1
ATOM 2418 C CA . ASP B 1 140 ? 2.547 38.969 13.422 1 90.81 140 ASP B CA 1
ATOM 2419 C C . ASP B 1 140 ? 2.197 38.25 12.125 1 90.81 140 ASP B C 1
ATOM 2421 O O . ASP B 1 140 ? 3.037 37.531 11.547 1 90.81 140 ASP B O 1
ATOM 2425 N N . GLY B 1 141 ? 0.997 38.406 11.703 1 91.88 141 GLY B N 1
ATOM 2426 C CA . GLY B 1 141 ? 0.574 37.906 10.406 1 91.88 141 GLY B CA 1
ATOM 2427 C C . GLY B 1 141 ? 0.286 36.406 10.414 1 91.88 141 GLY B C 1
ATOM 2428 O O . GLY B 1 141 ? 0.104 35.812 9.359 1 91.88 141 GLY B O 1
ATOM 2429 N N . VAL B 1 142 ? 0.395 35.875 11.586 1 94 142 VAL B N 1
ATOM 2430 C CA . VAL B 1 142 ? 0.182 34.438 11.688 1 94 142 VAL B CA 1
ATOM 2431 C C . VAL B 1 142 ? -1.104 34.156 12.461 1 94 142 VAL B C 1
ATOM 2433 O O . VAL B 1 142 ? -1.326 34.719 13.539 1 94 142 VAL B O 1
ATOM 2436 N N . LEU B 1 143 ? -1.971 33.375 11.867 1 96.94 143 LEU B N 1
ATOM 2437 C CA . LEU B 1 143 ? -3.182 32.938 12.562 1 96.94 143 LEU B CA 1
ATOM 2438 C C . LEU B 1 143 ? -2.867 31.859 13.578 1 96.94 143 LEU B C 1
ATOM 2440 O O . LEU B 1 143 ? -2.281 30.828 13.234 1 96.94 143 LEU B O 1
ATOM 2444 N N . ILE B 1 144 ? -3.256 32.125 14.859 1 98.19 144 ILE B N 1
ATOM 2445 C CA . ILE B 1 144 ? -3.068 31.141 15.93 1 98.19 144 ILE B CA 1
ATOM 2446 C C . ILE B 1 144 ? -4.41 30.516 16.297 1 98.19 144 ILE B C 1
ATOM 2448 O O . ILE B 1 144 ? -5.379 31.234 16.578 1 98.19 144 ILE B O 1
ATOM 2452 N N . VAL B 1 145 ? -4.469 29.219 16.219 1 98.44 145 VAL B N 1
ATOM 2453 C CA . VAL B 1 145 ? -5.676 28.469 16.562 1 98.44 145 VAL B CA 1
ATOM 2454 C C . VAL B 1 145 ? -5.375 27.484 17.688 1 98.44 145 VAL B C 1
ATOM 2456 O O . VAL B 1 145 ? -4.309 26.875 17.719 1 98.44 145 VAL B O 1
ATOM 2459 N N . ASP B 1 146 ? -6.336 27.391 18.578 1 98.44 146 ASP B N 1
ATOM 2460 C CA . ASP B 1 146 ? -6.195 26.328 19.578 1 98.44 146 ASP B CA 1
ATOM 2461 C C . ASP B 1 146 ? -6.027 24.969 18.922 1 98.44 146 ASP B C 1
ATOM 2463 O O . ASP B 1 146 ? -6.777 24.609 18.016 1 98.44 146 ASP B O 1
ATOM 2467 N N . LYS B 1 147 ? -5.074 24.266 19.422 1 98.12 147 LYS B N 1
ATOM 2468 C CA . LYS B 1 147 ? -4.738 23 18.781 1 98.12 147 LYS B CA 1
ATOM 2469 C C . LYS B 1 147 ? -5.879 21.984 18.906 1 98.12 147 LYS B C 1
ATOM 2471 O O . LYS B 1 147 ? -5.902 20.984 18.203 1 98.12 147 LYS B O 1
ATOM 2476 N N . GLU B 1 148 ? -6.891 22.234 19.719 1 98.31 148 GLU B N 1
ATOM 2477 C CA . GLU B 1 148 ? -8.016 21.328 19.906 1 98.31 148 GLU B CA 1
ATOM 2478 C C . GLU B 1 148 ? -9.266 21.844 19.188 1 98.31 148 GLU B C 1
ATOM 2480 O O . GLU B 1 148 ? -10.312 21.203 19.219 1 98.31 148 GLU B O 1
ATOM 2485 N N . ASN B 1 149 ? -9.109 23 18.641 1 98.69 149 ASN B N 1
ATOM 2486 C CA . ASN B 1 149 ? -10.227 23.531 17.859 1 98.69 149 ASN B CA 1
ATOM 2487 C C . ASN B 1 149 ? -10.234 22.969 16.438 1 98.69 149 ASN B C 1
ATOM 2489 O O . ASN B 1 149 ? -10.016 23.703 15.477 1 98.69 149 ASN B O 1
ATOM 2493 N N . PHE B 1 150 ? -10.578 21.734 16.375 1 98.81 150 PHE B N 1
ATOM 2494 C CA . PHE B 1 150 ? -10.531 21 15.109 1 98.81 150 PHE B CA 1
ATOM 2495 C C . PHE B 1 150 ? -11.484 21.609 14.094 1 98.81 150 PHE B C 1
ATOM 2497 O O . PHE B 1 150 ? -11.219 21.594 12.891 1 98.81 150 PHE B O 1
ATOM 2504 N N . LYS B 1 151 ? -12.602 22.141 14.555 1 98.81 151 LYS B N 1
ATOM 2505 C CA . LYS B 1 151 ? -13.555 22.781 13.656 1 98.81 151 LYS B CA 1
ATOM 2506 C C . LYS B 1 151 ? -12.914 23.953 12.922 1 98.81 151 LYS B C 1
ATOM 2508 O O . LYS B 1 151 ? -13.016 24.062 11.703 1 98.81 151 LYS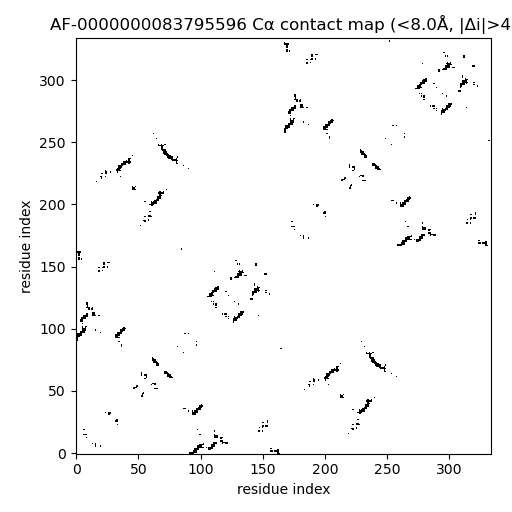 B O 1
ATOM 2513 N N . ALA B 1 152 ? -12.234 24.766 13.641 1 98.81 152 ALA B N 1
ATOM 2514 C CA . ALA B 1 152 ? -11.578 25.922 13.047 1 98.81 152 ALA B CA 1
ATOM 2515 C C . ALA B 1 152 ? -10.469 25.5 12.094 1 98.81 152 ALA B C 1
ATOM 2517 O O . ALA B 1 152 ? -10.32 26.078 11.008 1 98.81 152 ALA B O 1
ATOM 2518 N N . LEU B 1 153 ? -9.695 24.578 12.516 1 98.88 153 LEU B N 1
ATOM 2519 C CA . LEU B 1 153 ? -8.609 24.094 11.664 1 98.88 153 LEU B CA 1
ATOM 2520 C C . LEU B 1 153 ? -9.164 23.5 10.375 1 98.88 153 LEU B C 1
ATOM 2522 O O . LEU B 1 153 ? -8.617 23.75 9.289 1 98.88 153 LEU B O 1
ATOM 2526 N N . ALA B 1 154 ? -10.227 22.719 10.484 1 98.81 154 ALA B N 1
ATOM 2527 C CA . ALA B 1 154 ? -10.859 22.125 9.305 1 98.81 154 ALA B CA 1
ATOM 2528 C C . ALA B 1 154 ? -11.406 23.203 8.375 1 98.81 154 ALA B C 1
ATOM 2530 O O . ALA B 1 154 ? -11.336 23.078 7.152 1 98.81 154 ALA B O 1
ATOM 2531 N N . ASP B 1 155 ? -11.984 24.266 8.977 1 98.88 155 ASP B N 1
ATOM 2532 C CA . ASP B 1 155 ? -12.469 25.391 8.188 1 98.88 155 ASP B CA 1
ATOM 2533 C C . ASP B 1 155 ? -11.359 25.969 7.32 1 98.88 155 ASP B C 1
ATOM 2535 O O . ASP B 1 155 ? -11.57 26.281 6.148 1 98.88 155 ASP B O 1
ATOM 2539 N N . LEU B 1 156 ? -10.227 26.141 7.895 1 98.75 156 LEU B N 1
ATOM 2540 C CA . LEU B 1 156 ? -9.078 26.703 7.188 1 98.75 156 LEU B CA 1
ATOM 2541 C C . LEU B 1 156 ? -8.641 25.781 6.055 1 98.75 156 LEU B C 1
ATOM 2543 O O . LEU B 1 156 ? -8.312 26.25 4.957 1 98.75 156 LEU B O 1
ATOM 2547 N N . ILE B 1 157 ? -8.602 24.516 6.328 1 98.69 157 ILE B N 1
ATOM 2548 C CA . ILE B 1 157 ? -8.195 23.516 5.332 1 98.69 157 ILE B CA 1
ATOM 2549 C C . ILE B 1 157 ? -9.148 23.578 4.137 1 98.69 157 ILE B C 1
ATOM 2551 O O . ILE B 1 157 ? -8.703 23.562 2.986 1 98.69 157 ILE B O 1
ATOM 2555 N N . GLU B 1 158 ? -10.438 23.656 4.379 1 98.19 158 GLU B N 1
ATOM 2556 C CA . GLU B 1 158 ? -11.438 23.641 3.32 1 98.19 158 GLU B CA 1
ATOM 2557 C C . GLU B 1 158 ? -11.336 24.875 2.443 1 98.19 158 GLU B C 1
ATOM 2559 O O . GLU B 1 158 ? -11.828 24.891 1.315 1 98.19 158 GLU B O 1
ATOM 2564 N N . LYS B 1 159 ? -10.703 25.906 2.934 1 98 159 LYS B N 1
ATOM 2565 C CA . LYS B 1 159 ? -10.57 27.141 2.184 1 98 159 LYS B CA 1
ATOM 2566 C C . LYS B 1 159 ? -9.328 27.109 1.292 1 98 159 LYS B C 1
ATOM 2568 O O . LYS B 1 159 ? -9.172 27.969 0.409 1 98 159 LYS B O 1
ATOM 2573 N N . GLU B 1 160 ? -8.461 26.172 1.51 1 98 160 GLU B N 1
ATOM 2574 C CA . GLU B 1 160 ? -7.227 26.094 0.736 1 98 160 GLU B CA 1
ATOM 2575 C C . GLU B 1 160 ? -7.504 25.656 -0.7 1 98 160 GLU B C 1
ATOM 2577 O O . GLU B 1 160 ? -8.57 25.109 -0.993 1 98 160 GLU B O 1
ATOM 2582 N N . LYS B 1 161 ? -6.512 25.891 -1.551 1 96.81 161 LYS B N 1
ATOM 2583 C CA . LYS B 1 161 ? -6.613 25.484 -2.949 1 96.81 161 LYS B CA 1
ATOM 2584 C C . LYS B 1 161 ? -6.297 24 -3.113 1 96.81 161 LYS B C 1
ATOM 2586 O O . LYS B 1 161 ? -5.605 23.406 -2.283 1 96.81 161 LYS B O 1
ATOM 2591 N N . GLU B 1 162 ? -6.879 23.5 -4.168 1 96.75 162 GLU B N 1
ATOM 2592 C CA . GLU B 1 162 ? -6.562 22.109 -4.512 1 96.75 162 GLU B CA 1
ATOM 2593 C C . GLU B 1 162 ? -5.113 21.984 -4.977 1 96.75 162 GLU B C 1
ATOM 2595 O O . GLU B 1 162 ? -4.555 22.906 -5.559 1 96.75 162 GLU B O 1
ATOM 2600 N N . PHE B 1 163 ? -4.539 20.828 -4.621 1 95.81 163 PHE B N 1
ATOM 2601 C CA . PHE B 1 163 ? -3.164 20.547 -5.004 1 95.81 163 PHE B CA 1
ATOM 2602 C C . PHE B 1 163 ? -3.055 20.328 -6.512 1 95.81 163 PHE B C 1
ATOM 2604 O O . PHE B 1 163 ? -3.857 19.609 -7.102 1 95.81 163 PHE B O 1
ATOM 2611 N N . GLU B 1 164 ? -2.061 20.953 -7.184 1 90.5 164 GLU B N 1
ATOM 2612 C CA . GLU B 1 164 ? -1.814 20.797 -8.617 1 90.5 164 GLU B CA 1
ATOM 2613 C C . GLU B 1 164 ? -0.575 19.938 -8.875 1 90.5 164 GLU B C 1
ATOM 2615 O O . GLU B 1 164 ? 0.52 20.281 -8.414 1 90.5 164 GLU B O 1
ATOM 2620 N N . PHE B 1 165 ? -0.652 18.797 -9.562 1 84.31 165 PHE B N 1
ATOM 2621 C CA . PHE B 1 165 ? 0.444 17.891 -9.852 1 84.31 165 PHE B CA 1
ATOM 2622 C C . PHE B 1 165 ? 1.333 18.438 -10.961 1 84.31 165 PHE B C 1
ATOM 2624 O O . PHE B 1 165 ? 2.516 18.109 -11.039 1 84.31 165 PHE B O 1
ATOM 2631 N N . GLY B 1 166 ? 0.845 19.219 -12.273 1 64.31 166 GLY B N 1
ATOM 2632 C CA . GLY B 1 166 ? 1.532 19.641 -13.484 1 64.31 166 GLY B CA 1
ATOM 2633 C C . GLY B 1 166 ? 2.434 20.844 -13.281 1 64.31 166 GLY B C 1
ATOM 2634 O O . GLY B 1 166 ? 3.199 21.219 -14.172 1 64.31 166 GLY B O 1
ATOM 2635 N N . GLY B 1 167 ? 2.42 21.781 -12.336 1 44.06 167 GLY B N 1
ATOM 2636 C CA . GLY B 1 167 ? 3.301 22.875 -12.688 1 44.06 167 GLY B CA 1
ATOM 2637 C C . GLY B 1 167 ? 4.77 22.562 -12.484 1 44.06 167 GLY B C 1
ATOM 2638 O O . GLY B 1 167 ? 5.109 21.625 -11.758 1 44.06 167 GLY B O 1
#

Secondary structure (DSSP, 8-state):
--EEEEEEESSTTSSHHHHHHHHHHHHHHTT--EEEEEE-TT----SPTTSHHHHHHHHT-SEEEEE-SSEEEEEEE-SSPPPHHHHHHTTTTSSEEEEES-TT-SSEEEEEE-TTT--S--S-GGGEEEEEESS----TT--EEETT-HHHHHHHHHHSPPP-S--/--EEEEEEESSTTSSHHHHHHHHHHHHHHTT--EEEEEE-TT----SPTTSHHHHHHHHT-SEEEEE-SSEEEEEEE-SSPPPHHHHHHTTTTSSEEEEES-TT-SSEEEEEE-TTT--S--S-GGGEEEEEESS----TT--EEETT-HHHHHHHHHHSPPP-S--

Solvent-accessible surface area (backbone atoms only — not comparable to full-atom values): 18376 Å² total; per-residue (Å²): 106,18,30,54,39,28,45,33,49,76,49,86,86,37,46,59,68,60,40,49,34,44,37,38,38,50,41,42,74,72,74,45,46,35,24,38,36,37,56,35,90,87,54,86,77,61,63,51,88,85,35,70,63,36,49,38,43,74,32,56,32,36,30,40,33,42,36,24,56,48,36,38,36,40,39,33,59,38,95,54,57,74,55,66,70,64,56,50,58,77,48,44,90,24,52,32,34,42,30,36,45,68,81,82,53,90,50,43,23,38,36,33,40,22,76,95,71,37,89,61,85,77,71,57,71,93,37,48,69,31,34,30,18,79,60,91,74,94,52,89,96,54,48,75,38,54,48,81,42,31,68,61,53,46,54,54,58,72,69,52,68,61,52,75,90,83,123,106,18,30,54,40,29,44,34,49,75,49,85,88,36,46,57,68,62,38,48,36,44,36,38,38,49,41,42,72,72,71,45,46,35,24,37,37,36,56,35,89,85,54,88,80,59,63,50,88,85,34,71,64,36,49,38,41,73,35,55,31,37,30,39,31,43,35,25,56,51,37,39,38,38,39,33,62,39,94,54,58,74,55,65,70,64,56,48,57,78,47,43,90,24,53,32,33,44,31,34,46,69,82,82,53,92,51,43,24,39,35,34,38,21,76,94,69,37,91,63,82,78,72,57,72,93,36,46,69,32,33,30,18,79,59,94,73,93,51,88,96,53,48,74,38,56,47,79,41,32,66,60,55,46,53,54,58,72,69,51,67,62,52,74,88,84,122